Protein AF-A0A9X0DD45-F1 (afdb_monomer_lite)

Secondary structure (DSSP, 8-state):
-EESGGG--TTS-S-TT--TTHHHHHHHHHHHTT-SEEEE-TT--EEEE---SS---EEEEEPTT-TT-EEPPHHHHHTS--SSHHHHHHHHHHHTT-SEEEEETTTEEEEE-S-HHHHHTTEES-----TT-EEEEE-----HHHHS---EEEEEEEE--GGGHHHHHHHHHTTTB-SSSBEEEEEE-SSSS-EEEE-TTSGGGG-HHHHHHHHHHHT--TT----HHHHHHHHHHHHHHSSGGGT--TTSEEEEEEEES-HHHHHT-HHHHHHHHHHHHTT-EEEEEEEESS--HHHHHHHHHSTT-SEEEEEESGGGGT--HHHHHHHHHHHHHHHS--

Structure (mmCIF, N/CA/C/O backbone):
data_AF-A0A9X0DD45-F1
#
_entry.id   AF-A0A9X0DD45-F1
#
loop_
_atom_site.group_PDB
_atom_site.id
_atom_site.type_symbol
_atom_site.label_atom_id
_atom_site.label_alt_id
_atom_site.label_comp_id
_atom_site.label_asym_id
_atom_site.label_entity_id
_atom_site.label_seq_id
_atom_site.pdbx_PDB_ins_code
_atom_site.Cartn_x
_atom_site.Cartn_y
_atom_site.Cartn_z
_atom_site.occupancy
_atom_site.B_iso_or_equiv
_atom_site.auth_seq_id
_atom_site.auth_comp_id
_atom_site.auth_asym_id
_atom_site.auth_atom_id
_atom_site.pdbx_PDB_model_num
ATOM 1 N N . MET A 1 1 ? 28.100 -2.659 3.566 1.00 48.38 1 MET A N 1
ATOM 2 C CA . MET A 1 1 ? 28.391 -4.008 3.042 1.00 48.38 1 MET A CA 1
ATOM 3 C C . MET A 1 1 ? 29.091 -4.845 4.093 1.00 48.38 1 MET A C 1
ATOM 5 O O . MET A 1 1 ? 30.215 -4.534 4.473 1.00 48.38 1 MET A O 1
ATOM 9 N N . GLU A 1 2 ? 28.409 -5.877 4.580 1.00 41.91 2 GLU A N 1
ATOM 10 C CA . GLU A 1 2 ? 29.011 -6.893 5.448 1.00 41.91 2 GLU A CA 1
ATOM 11 C C . GLU A 1 2 ? 29.667 -7.983 4.590 1.00 41.91 2 GLU A C 1
ATOM 13 O O . GLU A 1 2 ? 29.116 -8.385 3.562 1.00 41.91 2 GLU A O 1
ATOM 18 N N . SER A 1 3 ? 30.851 -8.450 5.001 1.00 46.53 3 SER A N 1
ATOM 19 C CA . SER A 1 3 ? 31.520 -9.585 4.357 1.00 46.53 3 SER A CA 1
ATOM 20 C C . SER A 1 3 ? 30.850 -10.886 4.785 1.00 46.53 3 SER A C 1
ATOM 22 O O . SER A 1 3 ? 30.739 -11.172 5.977 1.00 46.53 3 SER A O 1
ATOM 24 N N . LEU A 1 4 ? 30.437 -11.696 3.811 1.00 53.44 4 LEU A N 1
ATOM 25 C CA . LEU A 1 4 ? 29.774 -12.978 4.054 1.00 53.44 4 LEU A CA 1
ATOM 26 C C . LEU A 1 4 ? 30.760 -14.157 4.196 1.00 53.44 4 LEU A C 1
ATOM 28 O O . LEU A 1 4 ? 30.333 -15.301 4.362 1.00 53.44 4 LEU A O 1
ATOM 32 N N . GLU A 1 5 ? 32.075 -13.903 4.151 1.00 52.12 5 GLU A N 1
ATOM 33 C CA . GLU A 1 5 ? 33.115 -14.948 4.160 1.00 52.12 5 GLU A CA 1
ATOM 34 C C . GLU A 1 5 ? 33.479 -15.475 5.563 1.00 52.12 5 GLU A C 1
ATOM 36 O O . GLU A 1 5 ? 34.050 -16.559 5.683 1.00 52.12 5 GLU A O 1
ATOM 41 N N . MET A 1 6 ? 33.124 -14.768 6.643 1.00 45.78 6 MET A N 1
ATOM 42 C CA . MET A 1 6 ? 33.521 -15.149 8.011 1.00 45.78 6 MET A CA 1
ATOM 43 C C . MET A 1 6 ? 32.756 -16.354 8.592 1.00 45.78 6 MET A C 1
ATOM 45 O O . MET A 1 6 ? 33.168 -16.905 9.612 1.00 45.78 6 MET A O 1
ATOM 49 N N . ASP A 1 7 ? 31.678 -16.803 7.947 1.00 46.94 7 ASP A N 1
ATOM 50 C CA . ASP A 1 7 ? 30.703 -17.702 8.578 1.00 46.94 7 ASP A CA 1
ATOM 51 C C . ASP A 1 7 ? 30.913 -19.204 8.356 1.00 46.94 7 ASP A C 1
ATOM 53 O O . ASP A 1 7 ? 30.074 -19.995 8.784 1.00 46.94 7 ASP A O 1
ATOM 57 N N . LYS A 1 8 ? 32.011 -19.632 7.712 1.00 44.19 8 LYS A N 1
ATOM 58 C CA . LYS A 1 8 ? 32.363 -21.059 7.495 1.00 44.19 8 LYS A CA 1
ATOM 59 C C . LYS A 1 8 ? 31.178 -21.951 7.066 1.00 44.19 8 LYS A C 1
ATOM 61 O O . LYS A 1 8 ? 31.153 -23.152 7.344 1.00 44.19 8 LYS A O 1
ATOM 66 N N . CYS A 1 9 ? 30.172 -21.383 6.400 1.00 37.59 9 CYS A N 1
ATOM 67 C CA . CYS A 1 9 ? 29.056 -22.145 5.865 1.00 37.59 9 CYS A CA 1
ATOM 68 C C . CYS A 1 9 ? 29.601 -23.000 4.722 1.00 37.59 9 CYS A C 1
ATOM 70 O O . CYS A 1 9 ? 30.253 -22.472 3.825 1.00 37.59 9 CYS A O 1
ATOM 72 N N . TRP A 1 10 ? 29.297 -24.300 4.736 1.00 37.81 10 TRP A N 1
ATOM 73 C CA . TRP A 1 10 ? 29.827 -25.347 3.841 1.00 37.81 10 TRP A CA 1
ATOM 74 C C . TRP A 1 10 ? 29.611 -25.117 2.327 1.00 37.81 10 TRP A C 1
ATOM 76 O O . TRP A 1 10 ? 29.915 -25.975 1.508 1.00 37.81 10 TRP A O 1
ATOM 86 N N . LEU A 1 11 ? 29.053 -23.972 1.931 1.00 42.66 11 LEU A N 1
ATOM 87 C CA . LEU A 1 11 ? 28.873 -23.554 0.543 1.00 42.66 11 LEU A CA 1
ATOM 88 C C . LEU A 1 11 ? 30.051 -22.721 0.011 1.00 42.66 11 LEU A C 1
ATOM 90 O O . LEU A 1 11 ? 30.198 -22.617 -1.210 1.00 42.66 11 LEU A O 1
ATOM 94 N N . ILE A 1 12 ? 30.894 -22.169 0.888 1.00 42.66 12 ILE A N 1
ATOM 95 C CA . ILE A 1 12 ? 32.081 -21.385 0.534 1.00 42.66 12 ILE A CA 1
ATOM 96 C C . ILE A 1 12 ? 33.300 -22.070 1.169 1.00 42.66 12 ILE A C 1
ATOM 98 O O . ILE A 1 12 ? 33.666 -21.771 2.300 1.00 42.66 12 ILE A O 1
ATOM 102 N N . ASP A 1 13 ? 33.904 -23.027 0.461 1.00 43.81 13 ASP A N 1
ATOM 103 C CA . ASP A 1 13 ? 35.187 -23.600 0.881 1.00 43.81 13 ASP A CA 1
ATOM 104 C C . ASP A 1 13 ? 36.305 -22.543 0.819 1.00 43.81 13 ASP A C 1
ATOM 106 O O . ASP A 1 13 ? 36.264 -21.601 0.017 1.00 43.81 13 ASP A O 1
ATOM 110 N N . ASN A 1 14 ? 37.324 -22.731 1.664 1.00 44.59 14 ASN A N 1
ATOM 111 C CA . ASN A 1 14 ? 38.465 -21.826 1.874 1.00 44.59 14 ASN A CA 1
ATOM 112 C C . ASN A 1 14 ? 39.393 -21.644 0.653 1.00 44.59 14 ASN A C 1
ATOM 114 O O . ASN A 1 14 ? 40.410 -20.963 0.773 1.00 44.59 14 ASN A O 1
ATOM 118 N N . ASP A 1 15 ? 39.087 -22.238 -0.502 1.00 44.44 15 ASP A N 1
ATOM 119 C CA . ASP A 1 15 ? 39.914 -22.129 -1.705 1.00 44.44 15 ASP A CA 1
ATOM 120 C C . ASP A 1 15 ? 39.199 -21.301 -2.787 1.00 44.44 15 ASP A C 1
ATOM 122 O O . ASP A 1 15 ? 38.237 -21.725 -3.432 1.00 44.44 15 ASP A O 1
ATOM 126 N N . SER A 1 16 ? 39.648 -20.057 -2.957 1.00 41.69 16 SER A N 1
ATOM 127 C CA . SER A 1 16 ? 39.040 -19.034 -3.820 1.00 41.69 16 SER A CA 1
ATOM 128 C C . SER A 1 16 ? 39.271 -19.254 -5.321 1.00 41.69 16 SER A C 1
ATOM 130 O O . SER A 1 16 ? 38.724 -18.510 -6.139 1.00 41.69 16 SER A O 1
ATOM 132 N N . LYS A 1 17 ? 40.049 -20.279 -5.703 1.00 38.72 17 LYS A N 1
ATOM 133 C CA . LYS A 1 17 ? 40.517 -20.503 -7.082 1.00 38.72 17 LYS A CA 1
ATOM 134 C C . LYS A 1 17 ? 39.654 -21.444 -7.928 1.00 38.72 17 LYS A C 1
ATOM 136 O O . LYS A 1 17 ? 39.879 -21.531 -9.131 1.00 38.72 17 LYS A O 1
ATOM 141 N N . THR A 1 18 ? 38.667 -22.127 -7.348 1.00 47.88 18 THR A N 1
ATOM 142 C CA . THR A 1 18 ? 37.866 -23.151 -8.057 1.00 47.88 18 THR A CA 1
ATOM 143 C C . THR A 1 18 ? 36.362 -22.865 -8.085 1.00 47.88 18 THR A C 1
ATOM 145 O O . THR A 1 18 ? 35.577 -23.742 -8.442 1.00 47.88 18 THR A O 1
ATOM 148 N N . ARG A 1 19 ? 35.925 -21.644 -7.741 1.00 51.59 19 ARG A N 1
ATOM 149 C CA . ARG A 1 19 ? 34.500 -21.318 -7.551 1.00 51.59 19 ARG A CA 1
ATOM 150 C C . ARG A 1 19 ? 33.707 -21.278 -8.871 1.00 51.59 19 ARG A C 1
ATOM 152 O O . ARG A 1 19 ? 33.379 -20.215 -9.389 1.00 51.59 19 ARG A O 1
ATOM 159 N N . THR A 1 20 ? 33.293 -22.440 -9.369 1.00 48.09 20 THR A N 1
ATOM 160 C CA . THR A 1 20 ? 32.059 -22.546 -10.158 1.00 48.09 20 THR A CA 1
ATOM 161 C C . THR A 1 20 ? 30.911 -22.085 -9.250 1.00 48.09 20 THR A C 1
ATOM 163 O O . THR A 1 20 ? 30.783 -22.549 -8.116 1.00 48.09 20 THR A O 1
ATOM 166 N N . TRP A 1 21 ? 30.122 -21.110 -9.713 1.00 49.78 21 TRP A N 1
ATOM 167 C CA . TRP A 1 21 ? 28.913 -20.613 -9.032 1.00 49.78 21 TRP A CA 1
ATOM 168 C C . TRP A 1 21 ? 29.105 -19.692 -7.809 1.00 49.78 21 TRP A C 1
ATOM 170 O O . TRP A 1 21 ? 28.199 -19.583 -6.982 1.00 49.78 21 TRP A O 1
ATOM 180 N N . ALA A 1 22 ? 30.231 -18.969 -7.693 1.00 53.00 22 ALA A N 1
ATOM 181 C CA . ALA A 1 22 ? 30.419 -17.936 -6.651 1.00 53.00 22 ALA A CA 1
ATOM 182 C C . ALA A 1 22 ? 29.243 -16.940 -6.590 1.00 53.00 22 ALA A C 1
ATOM 184 O O . ALA A 1 22 ? 28.762 -16.590 -5.514 1.00 53.00 22 ALA A O 1
ATOM 185 N N . PHE A 1 23 ? 28.739 -16.552 -7.761 1.00 54.22 23 PHE A N 1
ATOM 186 C CA . PHE A 1 23 ? 27.614 -15.640 -7.920 1.00 54.22 23 PHE A CA 1
ATOM 187 C C . PHE A 1 23 ? 26.294 -16.208 -7.383 1.00 54.22 23 PHE A C 1
ATOM 189 O O . PHE A 1 23 ? 25.634 -15.561 -6.579 1.00 54.22 23 PHE A O 1
ATOM 196 N N . GLU A 1 24 ? 25.922 -17.430 -7.771 1.00 47.88 24 GLU A N 1
ATOM 197 C CA . GLU A 1 24 ? 24.672 -18.076 -7.337 1.00 47.88 24 GLU A CA 1
ATOM 198 C C . GLU A 1 24 ? 24.667 -18.328 -5.827 1.00 47.88 24 GLU A C 1
ATOM 200 O O . GLU A 1 24 ? 23.658 -18.119 -5.154 1.00 47.88 24 GLU A O 1
ATOM 205 N N . LYS A 1 25 ? 25.825 -18.702 -5.276 1.00 54.84 25 LYS A N 1
ATOM 206 C CA . LYS A 1 25 ? 26.019 -18.878 -3.835 1.00 54.84 25 LYS A CA 1
ATOM 207 C C . LYS A 1 25 ? 25.923 -17.551 -3.082 1.00 54.84 25 LYS A C 1
ATOM 209 O O . LYS A 1 25 ? 25.273 -17.503 -2.041 1.00 54.84 25 LYS A O 1
ATOM 214 N N . CYS A 1 26 ? 26.512 -16.482 -3.619 1.00 57.00 26 CYS A N 1
ATOM 215 C CA . CYS A 1 26 ? 26.443 -15.144 -3.033 1.00 57.00 26 CYS A CA 1
ATOM 216 C C . CYS A 1 26 ? 25.014 -14.579 -3.071 1.00 57.00 26 CYS A C 1
ATOM 218 O O . CYS A 1 26 ? 24.516 -14.076 -2.062 1.00 57.00 26 CYS A O 1
ATOM 220 N N . ALA A 1 27 ? 24.313 -14.765 -4.191 1.00 51.69 27 ALA A N 1
ATOM 221 C CA . ALA A 1 27 ? 22.906 -14.414 -4.349 1.00 51.69 27 ALA A CA 1
ATOM 222 C C . ALA A 1 27 ? 22.014 -15.158 -3.344 1.00 51.69 27 ALA A C 1
ATOM 224 O O . ALA A 1 27 ? 21.191 -14.551 -2.657 1.00 51.69 27 ALA A O 1
ATOM 225 N N . TRP A 1 28 ? 22.199 -16.476 -3.228 1.00 46.69 28 TRP A N 1
ATOM 226 C CA . TRP A 1 28 ? 21.408 -17.329 -2.343 1.00 46.69 28 TRP A CA 1
ATOM 227 C C . TRP A 1 28 ? 21.661 -17.037 -0.860 1.00 46.69 28 TRP A C 1
ATOM 229 O O . TRP A 1 28 ? 20.714 -16.970 -0.074 1.00 46.69 28 TRP A O 1
ATOM 239 N N . LEU A 1 29 ? 22.923 -16.831 -0.469 1.00 49.84 29 LEU A N 1
ATOM 240 C CA . LEU A 1 29 ? 23.298 -16.515 0.910 1.00 49.84 29 LEU A CA 1
ATOM 241 C C . LEU A 1 29 ? 22.789 -15.130 1.331 1.00 49.84 29 LEU A C 1
ATOM 243 O O . LEU A 1 29 ? 22.278 -14.983 2.440 1.00 49.84 29 LEU A O 1
ATOM 247 N N . SER A 1 30 ? 22.857 -14.149 0.428 1.00 54.22 30 SER A N 1
ATOM 248 C CA . SER A 1 30 ? 22.306 -12.807 0.647 1.00 54.22 30 SER A CA 1
ATOM 249 C C . SER A 1 30 ? 20.784 -12.855 0.817 1.00 54.22 30 SER A C 1
ATOM 251 O O . SER A 1 30 ? 20.259 -12.324 1.794 1.00 54.22 30 SER A O 1
ATOM 253 N N . TRP A 1 31 ? 20.089 -13.614 -0.041 1.00 46.22 31 TRP A N 1
ATOM 254 C CA . TRP A 1 31 ? 18.648 -13.869 0.070 1.00 46.22 31 TRP A CA 1
ATOM 255 C C . TRP A 1 31 ? 18.256 -14.528 1.403 1.00 46.22 31 TRP A C 1
ATOM 257 O O . TRP A 1 31 ? 17.331 -14.071 2.073 1.00 46.22 31 TRP A O 1
ATOM 267 N N . LYS A 1 32 ? 18.993 -15.561 1.839 1.00 43.94 32 LYS A N 1
ATOM 268 C CA . LYS A 1 32 ? 18.783 -16.251 3.128 1.00 43.94 32 LYS A CA 1
ATOM 269 C C . LYS A 1 32 ? 18.914 -15.332 4.347 1.00 43.94 32 LYS A C 1
ATOM 271 O O . LYS A 1 32 ? 18.338 -15.643 5.386 1.00 43.94 32 LYS A O 1
ATOM 276 N N . ARG A 1 33 ? 19.682 -14.245 4.234 1.00 48.91 33 ARG A N 1
ATOM 277 C CA . ARG A 1 33 ? 19.957 -13.283 5.313 1.00 48.91 33 ARG A CA 1
ATOM 278 C C . ARG A 1 33 ? 19.098 -12.020 5.247 1.00 48.91 33 ARG A C 1
ATOM 280 O O . ARG A 1 33 ? 19.288 -11.121 6.056 1.00 48.91 33 ARG A O 1
ATOM 287 N N . GLY A 1 34 ? 18.156 -11.951 4.306 1.00 41.06 34 GLY A N 1
ATOM 288 C CA . GLY A 1 34 ? 17.307 -10.772 4.123 1.00 41.06 34 GLY A CA 1
ATOM 289 C C . GLY A 1 34 ? 18.026 -9.585 3.477 1.00 41.06 34 GLY A C 1
ATOM 290 O O . GLY A 1 34 ? 17.492 -8.478 3.483 1.00 41.06 34 GLY A O 1
ATOM 291 N N . PHE A 1 35 ? 19.216 -9.798 2.905 1.00 48.47 35 PHE A N 1
ATOM 292 C CA . PHE A 1 35 ? 19.894 -8.789 2.102 1.00 48.47 35 PHE A CA 1
ATOM 293 C C . PHE A 1 35 ? 19.331 -8.785 0.682 1.00 48.47 35 PHE A C 1
ATOM 295 O O . PHE A 1 35 ? 19.137 -9.834 0.060 1.00 48.47 35 PHE A O 1
ATOM 302 N N . ASN A 1 36 ? 19.085 -7.585 0.162 1.00 47.28 36 ASN A N 1
ATOM 303 C CA . ASN A 1 36 ? 18.425 -7.384 -1.130 1.00 47.28 36 ASN A CA 1
ATOM 304 C C . ASN A 1 36 ? 19.400 -6.945 -2.228 1.00 47.28 36 ASN A C 1
ATOM 306 O O . ASN A 1 36 ? 19.024 -6.880 -3.400 1.00 47.28 36 ASN A O 1
ATOM 310 N N . THR A 1 37 ? 20.655 -6.682 -1.862 1.00 47.41 37 THR A N 1
ATOM 311 C CA . THR A 1 37 ? 21.769 -6.500 -2.788 1.00 47.41 37 THR A CA 1
ATOM 312 C C . THR A 1 37 ? 22.906 -7.438 -2.416 1.00 47.41 37 THR A C 1
ATOM 314 O O . THR A 1 37 ? 23.145 -7.735 -1.243 1.00 47.41 37 THR A O 1
ATOM 317 N N . PHE A 1 38 ? 23.608 -7.913 -3.438 1.00 56.53 38 PHE A N 1
ATOM 318 C CA . PHE A 1 38 ? 24.844 -8.658 -3.281 1.00 56.53 38 PHE A CA 1
ATOM 319 C C . PHE A 1 38 ? 25.814 -8.249 -4.384 1.00 56.53 38 PHE A C 1
ATOM 321 O O . PHE A 1 38 ? 25.410 -7.944 -5.506 1.00 56.53 38 PHE A O 1
ATOM 328 N N . GLY A 1 39 ? 27.091 -8.220 -4.046 1.00 51.97 39 GLY A N 1
ATOM 329 C CA . GLY A 1 39 ? 28.195 -8.011 -4.958 1.00 51.97 39 GLY A CA 1
ATOM 330 C C . GLY A 1 39 ? 29.171 -9.163 -4.806 1.00 51.97 39 GLY A C 1
ATOM 331 O O . GLY A 1 39 ? 29.411 -9.640 -3.696 1.00 51.97 39 GLY A O 1
ATOM 332 N N . VAL A 1 40 ? 29.720 -9.606 -5.929 1.00 50.41 40 VAL A N 1
ATOM 333 C CA . VAL A 1 40 ? 30.905 -10.458 -5.946 1.00 50.41 40 VAL A CA 1
ATOM 334 C C . VAL A 1 40 ? 32.033 -9.583 -6.462 1.00 50.41 40 VAL A C 1
ATOM 336 O O . VAL A 1 40 ? 31.928 -9.056 -7.569 1.00 50.41 40 VAL A O 1
ATOM 339 N N . ASP A 1 41 ? 33.057 -9.357 -5.647 1.00 51.66 41 ASP A N 1
ATOM 340 C CA . ASP A 1 41 ? 34.219 -8.592 -6.091 1.00 51.66 41 ASP A CA 1
ATOM 341 C C . ASP A 1 41 ? 35.153 -9.444 -6.970 1.00 51.66 41 ASP A C 1
ATOM 343 O O . ASP A 1 41 ? 34.993 -10.659 -7.116 1.00 51.66 41 ASP A O 1
ATOM 347 N N . ASN A 1 42 ? 36.166 -8.803 -7.557 1.00 46.53 42 ASN A N 1
ATOM 348 C CA . ASN A 1 42 ? 37.151 -9.471 -8.416 1.00 46.53 42 ASN A CA 1
ATOM 349 C C . ASN A 1 42 ? 38.010 -10.516 -7.674 1.00 46.53 42 ASN A C 1
ATOM 351 O O . ASN A 1 42 ? 38.712 -11.293 -8.319 1.00 46.53 42 ASN A O 1
ATOM 355 N N . ASN A 1 43 ? 37.947 -10.554 -6.340 1.00 53.72 43 ASN A N 1
ATOM 356 C CA . ASN A 1 43 ? 38.591 -11.562 -5.501 1.00 53.72 43 ASN A CA 1
ATOM 357 C C . ASN A 1 43 ? 37.620 -12.692 -5.111 1.00 53.72 43 ASN A C 1
ATOM 359 O O . ASN A 1 43 ? 37.945 -13.517 -4.256 1.00 53.72 43 ASN A O 1
ATOM 363 N N . ASN A 1 44 ? 36.449 -12.758 -5.754 1.00 52.53 44 ASN A N 1
ATOM 364 C CA . ASN A 1 44 ? 35.337 -13.654 -5.447 1.00 52.53 44 ASN A CA 1
ATOM 365 C C . ASN A 1 44 ? 34.739 -13.468 -4.043 1.00 52.53 44 ASN A C 1
ATOM 367 O O . ASN A 1 44 ? 33.983 -14.340 -3.605 1.00 52.53 44 ASN A O 1
ATOM 371 N N . SER A 1 45 ? 35.037 -12.369 -3.348 1.00 54.16 45 SER A N 1
ATOM 372 C CA . SER A 1 45 ? 34.447 -12.058 -2.049 1.00 54.16 45 SER A CA 1
ATOM 373 C C . SER A 1 45 ? 32.997 -11.634 -2.225 1.00 54.16 45 SER A C 1
ATOM 375 O O . SER A 1 45 ? 32.657 -10.837 -3.103 1.00 54.16 45 SER A O 1
ATOM 377 N N . CYS A 1 46 ? 32.133 -12.196 -1.387 1.00 56.75 46 CYS A N 1
ATOM 378 C CA . CYS A 1 46 ? 30.711 -11.904 -1.382 1.00 56.75 46 CYS A CA 1
ATOM 379 C C . CYS A 1 46 ? 30.411 -10.817 -0.349 1.00 56.75 46 CYS A C 1
ATOM 381 O O . CYS A 1 46 ? 30.670 -10.989 0.845 1.00 56.75 46 CYS A O 1
ATOM 383 N N . SER A 1 47 ? 29.843 -9.711 -0.817 1.00 53.31 47 SER A N 1
ATOM 384 C CA . SER A 1 47 ? 29.408 -8.587 0.011 1.00 53.31 47 SER A CA 1
ATOM 385 C C . SER A 1 47 ? 27.916 -8.366 -0.174 1.00 53.31 47 SER A C 1
ATOM 387 O O . SER A 1 47 ? 27.432 -8.395 -1.303 1.00 53.31 47 SER A O 1
ATOM 389 N N . SER A 1 48 ? 27.178 -8.124 0.904 1.00 57.03 48 SER A N 1
ATOM 390 C CA . SER A 1 48 ? 25.731 -7.896 0.839 1.00 57.03 48 SER A CA 1
ATOM 391 C C . SER A 1 48 ? 25.315 -6.641 1.595 1.00 57.03 48 SER A C 1
ATOM 393 O O . SER A 1 48 ? 26.006 -6.202 2.522 1.00 57.03 48 SER A O 1
ATOM 395 N N . ASP A 1 49 ? 24.203 -6.033 1.176 1.00 45.38 49 ASP A N 1
ATOM 396 C CA . ASP A 1 49 ? 23.668 -4.834 1.821 1.00 45.38 49 ASP A CA 1
ATOM 397 C C . ASP A 1 49 ? 22.130 -4.748 1.763 1.00 45.38 49 ASP A C 1
ATOM 399 O O . ASP A 1 49 ? 21.441 -5.465 1.026 1.00 45.38 49 ASP A O 1
ATOM 403 N N . ILE A 1 50 ? 21.592 -3.836 2.571 1.00 48.62 50 ILE A N 1
ATOM 404 C CA . ILE A 1 50 ? 20.186 -3.430 2.616 1.00 48.62 50 ILE A CA 1
ATOM 405 C C . ILE A 1 50 ? 20.087 -2.076 1.886 1.00 48.62 50 ILE A C 1
ATOM 407 O O . ILE A 1 50 ? 19.876 -1.036 2.503 1.00 48.62 50 ILE A O 1
ATOM 411 N N . ALA A 1 51 ? 20.325 -2.062 0.571 1.00 40.69 51 ALA A N 1
ATOM 412 C CA . ALA A 1 51 ? 20.383 -0.834 -0.243 1.00 40.69 51 ALA A CA 1
ATOM 413 C C . ALA A 1 51 ? 19.147 -0.692 -1.193 1.00 40.69 51 ALA A C 1
ATOM 415 O O . ALA A 1 51 ? 18.371 -1.643 -1.296 1.00 40.69 51 ALA A O 1
ATOM 416 N N . PRO A 1 52 ? 18.915 0.486 -1.829 1.00 37.84 52 PRO A N 1
ATOM 417 C CA . PRO A 1 52 ? 17.610 1.107 -2.172 1.00 37.84 52 PRO A CA 1
ATOM 418 C C . PRO A 1 52 ? 16.753 0.351 -3.233 1.00 37.84 52 PRO A C 1
ATOM 420 O O . PRO A 1 52 ? 17.165 -0.684 -3.751 1.00 37.84 52 PRO A O 1
ATOM 423 N N . PRO A 1 53 ? 15.516 0.799 -3.570 1.00 38.91 53 PRO A N 1
ATOM 424 C CA . PRO A 1 53 ? 14.451 -0.050 -4.134 1.00 38.91 53 PRO A CA 1
ATOM 425 C C . PRO A 1 53 ? 14.652 -0.429 -5.596 1.00 38.91 53 PRO A C 1
ATOM 427 O O . PRO A 1 53 ? 13.913 -1.247 -6.148 1.00 38.91 53 PRO A O 1
ATOM 430 N N . VAL A 1 54 ? 15.637 0.191 -6.233 1.00 40.34 54 VAL A N 1
ATOM 431 C CA . VAL A 1 54 ? 16.132 -0.220 -7.526 1.00 40.34 54 VAL A CA 1
ATOM 432 C C . VAL A 1 54 ? 17.503 -0.830 -7.293 1.00 40.34 54 VAL A C 1
ATOM 434 O O . VAL A 1 54 ? 18.533 -0.189 -7.469 1.00 40.34 54 VAL A O 1
ATOM 437 N N . ALA A 1 55 ? 17.494 -2.080 -6.843 1.00 42.84 55 ALA A N 1
ATOM 438 C CA . ALA A 1 55 ? 18.698 -2.882 -6.770 1.00 42.84 55 ALA A CA 1
ATOM 439 C C . ALA A 1 55 ? 19.162 -3.171 -8.197 1.00 42.84 55 ALA A C 1
ATOM 441 O O . ALA A 1 55 ? 18.406 -3.739 -8.989 1.00 42.84 55 ALA A O 1
ATOM 442 N N . TYR A 1 56 ? 20.391 -2.787 -8.523 1.00 42.38 56 TYR A N 1
ATOM 443 C CA . TYR A 1 56 ? 21.036 -3.218 -9.749 1.00 42.38 56 TYR A CA 1
ATOM 444 C C . TYR A 1 56 ? 22.462 -3.667 -9.474 1.00 42.38 56 TYR A C 1
ATOM 446 O O . TYR A 1 56 ? 23.197 -3.045 -8.716 1.00 42.38 56 TYR A O 1
ATOM 454 N N . GLY A 1 57 ? 22.830 -4.792 -10.076 1.00 43.31 57 GLY A N 1
ATOM 455 C CA . GLY A 1 57 ? 24.186 -5.323 -10.072 1.00 43.31 57 GLY A CA 1
ATOM 456 C C . GLY A 1 57 ? 24.623 -5.528 -11.512 1.00 43.31 57 GLY A C 1
ATOM 457 O O . GLY A 1 57 ? 23.807 -5.945 -12.338 1.00 43.31 57 GLY A O 1
ATOM 458 N N . SER A 1 58 ? 25.877 -5.199 -11.819 1.00 48.31 58 SER A N 1
ATOM 459 C CA . SER A 1 58 ? 26.476 -5.560 -13.105 1.00 48.31 58 SER A CA 1
ATOM 460 C C . SER A 1 58 ? 26.648 -7.077 -13.142 1.00 48.31 58 SER A C 1
ATOM 462 O O . SER A 1 58 ? 27.206 -7.651 -12.208 1.00 48.31 58 SER A O 1
ATOM 464 N N . ILE A 1 59 ? 26.119 -7.739 -14.172 1.00 50.91 59 ILE A N 1
ATOM 465 C CA . ILE A 1 59 ? 26.166 -9.216 -14.286 1.00 50.91 59 ILE A CA 1
ATOM 466 C C . ILE A 1 59 ? 27.131 -9.658 -15.386 1.00 50.91 59 ILE A C 1
ATOM 468 O O . ILE A 1 59 ? 27.564 -10.805 -15.413 1.00 50.91 59 ILE A O 1
ATOM 472 N N . GLY A 1 60 ? 27.474 -8.755 -16.302 1.00 56.38 60 GLY A N 1
ATOM 473 C CA . GLY A 1 60 ? 28.372 -9.037 -17.411 1.00 56.38 60 GLY A CA 1
ATOM 474 C C . GLY A 1 60 ? 28.048 -8.199 -18.636 1.00 56.38 60 GLY A C 1
ATOM 475 O O . GLY A 1 60 ? 27.191 -7.310 -18.612 1.00 56.38 60 GLY A O 1
ATOM 476 N N . CYS A 1 61 ? 28.738 -8.506 -19.728 1.00 59.19 61 CYS A N 1
ATOM 477 C CA . CYS A 1 61 ? 28.588 -7.779 -20.976 1.00 59.19 61 CYS A CA 1
ATOM 478 C C . CYS A 1 61 ? 27.618 -8.486 -21.925 1.00 59.19 61 CYS A C 1
ATOM 480 O O . CYS A 1 61 ? 27.708 -9.690 -22.176 1.00 59.19 61 CYS A O 1
ATOM 482 N N . LEU A 1 62 ? 26.673 -7.716 -22.464 1.00 58.78 62 LEU A N 1
ATOM 483 C CA . LEU A 1 62 ? 25.748 -8.186 -23.487 1.00 58.78 62 LEU A CA 1
ATOM 484 C C . LEU A 1 62 ? 26.372 -7.941 -24.868 1.00 58.78 62 LEU A C 1
ATOM 486 O O . LEU A 1 62 ? 26.669 -6.793 -25.216 1.00 58.78 62 LEU A O 1
ATOM 490 N N . LYS A 1 63 ? 26.536 -8.992 -25.684 1.00 56.25 63 LYS A N 1
ATOM 491 C CA . LYS A 1 63 ? 26.955 -8.824 -27.086 1.00 56.25 63 LYS A CA 1
ATOM 492 C C . LYS A 1 63 ? 25.975 -7.914 -27.827 1.00 56.25 63 LYS A C 1
ATOM 494 O O . LYS A 1 63 ? 24.758 -8.007 -27.650 1.00 56.25 63 LYS A O 1
ATOM 499 N N . SER A 1 64 ? 26.515 -7.069 -28.705 1.00 52.88 64 SER A N 1
ATOM 500 C CA . SER A 1 64 ? 25.785 -6.061 -29.492 1.00 52.88 64 SER A CA 1
ATOM 501 C C . SER A 1 64 ? 24.612 -6.612 -30.318 1.00 52.88 64 SER A C 1
ATOM 503 O O . SER A 1 64 ? 23.756 -5.843 -30.749 1.00 52.88 64 SER A O 1
ATOM 505 N N . SER A 1 65 ? 24.543 -7.931 -30.509 1.00 51.00 65 SER A N 1
ATOM 506 C CA . SER A 1 65 ? 23.515 -8.634 -31.270 1.00 51.00 65 SER A CA 1
ATOM 507 C C . SER A 1 65 ? 22.298 -9.093 -30.464 1.00 51.00 65 SER A C 1
ATOM 509 O O . SER A 1 65 ? 21.419 -9.707 -31.059 1.00 51.00 65 SER A O 1
ATOM 511 N N . ALA A 1 66 ? 22.197 -8.838 -29.152 1.00 53.75 66 ALA A N 1
ATOM 512 C CA . ALA A 1 66 ? 21.037 -9.273 -28.367 1.00 53.75 66 ALA A CA 1
ATOM 513 C C . ALA A 1 66 ? 19.764 -8.475 -28.752 1.00 53.75 66 ALA A C 1
ATOM 515 O O . ALA A 1 66 ? 19.620 -7.315 -28.357 1.00 53.75 66 ALA A O 1
ATOM 516 N N . PRO A 1 67 ? 18.797 -9.073 -29.477 1.00 53.53 67 PRO A N 1
ATOM 517 C CA . PRO A 1 67 ? 17.721 -8.344 -30.162 1.00 53.53 67 PRO A CA 1
ATOM 518 C C . PRO A 1 67 ? 16.558 -7.926 -29.242 1.00 53.53 67 PRO A C 1
ATOM 520 O O . PRO A 1 67 ? 15.454 -7.666 -29.705 1.00 53.53 67 PRO A O 1
ATOM 523 N N . VAL A 1 68 ? 16.770 -7.908 -27.926 1.00 64.31 68 VAL A N 1
ATOM 524 C CA . VAL A 1 68 ? 15.679 -7.981 -26.938 1.00 64.31 68 VAL A CA 1
ATOM 525 C C . VAL A 1 68 ? 15.594 -6.740 -26.042 1.00 64.31 68 VAL A C 1
ATOM 527 O O . VAL A 1 68 ? 14.705 -6.639 -25.199 1.00 64.31 68 VAL A O 1
ATOM 530 N N . MET A 1 69 ? 16.505 -5.778 -26.206 1.00 69.56 69 MET A N 1
ATOM 531 C CA . MET A 1 69 ? 16.512 -4.550 -25.409 1.00 69.56 69 MET A CA 1
ATOM 532 C C . MET A 1 69 ? 16.023 -3.356 -26.221 1.00 69.56 69 MET A C 1
ATOM 534 O O . MET A 1 69 ? 16.565 -3.053 -27.282 1.00 69.56 69 MET A O 1
ATOM 538 N N . THR A 1 70 ? 15.029 -2.655 -25.686 1.00 81.62 70 THR A N 1
ATOM 539 C CA . THR A 1 70 ? 14.470 -1.431 -26.267 1.00 81.62 70 THR A CA 1
ATOM 540 C C . THR A 1 70 ? 15.172 -0.223 -25.663 1.00 81.62 70 THR A C 1
ATOM 542 O O . THR A 1 70 ? 15.406 -0.192 -24.458 1.00 81.62 70 THR A O 1
ATOM 545 N N . SER A 1 71 ? 15.518 0.770 -26.482 1.00 83.88 71 SER A N 1
ATOM 546 C CA . SER A 1 71 ? 16.097 2.023 -25.982 1.00 83.88 71 SER A CA 1
ATOM 547 C C . SER A 1 71 ? 15.119 2.739 -25.046 1.00 83.88 71 SER A C 1
ATOM 549 O O . SER A 1 71 ? 13.924 2.828 -25.338 1.00 83.88 71 SER A O 1
ATOM 551 N N . ILE A 1 72 ? 15.624 3.261 -23.931 1.00 82.50 72 ILE A N 1
ATOM 552 C CA . ILE A 1 72 ? 14.862 4.121 -23.030 1.00 82.50 72 ILE A CA 1
ATOM 553 C C . ILE A 1 72 ? 15.098 5.577 -23.459 1.00 82.50 72 ILE A C 1
ATOM 555 O O . ILE A 1 72 ? 16.255 5.991 -23.560 1.00 82.50 72 ILE A O 1
ATOM 559 N N . PRO A 1 73 ? 14.041 6.385 -23.674 1.00 87.06 73 PRO A N 1
ATOM 560 C CA . PRO A 1 73 ? 14.194 7.791 -24.038 1.00 87.06 73 PRO A CA 1
ATOM 561 C C . PRO A 1 73 ? 15.035 8.566 -23.019 1.00 87.06 73 PRO A C 1
ATOM 563 O O . PRO A 1 73 ? 14.801 8.474 -21.810 1.00 87.06 73 PRO A O 1
ATOM 566 N N . LYS A 1 74 ? 15.986 9.371 -23.498 1.00 83.12 74 LYS A N 1
ATOM 567 C CA . LYS A 1 74 ? 16.911 10.133 -22.644 1.00 83.12 74 LYS A CA 1
ATOM 568 C C . LYS A 1 74 ? 16.174 11.143 -21.762 1.00 83.12 74 LYS A C 1
ATOM 570 O O . LYS A 1 74 ? 16.557 11.365 -20.617 1.00 83.12 74 LYS A O 1
ATOM 575 N N . GLU A 1 75 ? 15.069 11.699 -22.253 1.00 80.25 75 GLU A N 1
ATOM 576 C CA . GLU A 1 75 ? 14.191 12.598 -21.500 1.00 80.25 75 GLU A CA 1
ATOM 577 C C . GLU A 1 75 ? 13.548 11.887 -20.307 1.00 80.25 75 GLU A C 1
ATOM 579 O O . GLU A 1 75 ? 13.344 12.500 -19.260 1.00 80.25 75 GLU A O 1
ATOM 584 N N . LEU A 1 76 ? 13.232 10.594 -20.448 1.00 72.25 76 LEU A N 1
ATOM 585 C CA . LEU A 1 76 ? 12.692 9.795 -19.354 1.00 72.25 76 LEU A CA 1
ATOM 586 C C . LEU A 1 76 ? 13.766 9.569 -18.290 1.00 72.25 76 LEU A C 1
ATOM 588 O O . LEU A 1 76 ? 13.504 9.830 -17.121 1.00 72.25 76 LEU A O 1
ATOM 592 N N . VAL A 1 77 ? 14.965 9.154 -18.707 1.00 75.81 77 VAL A N 1
ATOM 593 C CA . VAL A 1 77 ? 16.121 8.893 -17.831 1.00 75.81 77 VAL A CA 1
ATOM 594 C C . VAL A 1 77 ? 16.518 10.147 -17.052 1.00 75.81 77 VAL A C 1
ATOM 596 O O . VAL A 1 77 ? 16.651 10.098 -15.835 1.00 75.81 77 VAL A O 1
ATOM 599 N N . ASN A 1 78 ? 16.627 11.298 -17.718 1.00 78.25 78 ASN A N 1
ATOM 600 C CA . ASN A 1 78 ? 17.029 12.557 -17.082 1.00 78.25 78 ASN A CA 1
ATOM 601 C C . ASN A 1 78 ? 16.053 13.040 -15.998 1.00 78.25 78 ASN A C 1
ATOM 603 O O . ASN A 1 78 ? 16.444 13.812 -15.126 1.00 78.25 78 ASN A O 1
ATOM 607 N N . ARG A 1 79 ? 14.790 12.604 -16.062 1.00 69.31 79 ARG A N 1
ATOM 608 C CA . ARG A 1 79 ? 13.736 12.940 -15.095 1.00 69.31 79 ARG A CA 1
ATOM 609 C C . ARG A 1 79 ? 13.630 11.939 -13.945 1.00 69.31 79 ARG A C 1
ATOM 611 O O . ARG A 1 79 ? 12.782 12.135 -13.076 1.00 69.31 79 ARG A O 1
ATOM 618 N N . MET A 1 80 ? 14.393 10.848 -13.978 1.00 65.50 80 MET A N 1
ATOM 619 C CA . MET A 1 80 ? 14.380 9.848 -12.916 1.00 65.50 80 MET A CA 1
ATOM 620 C C . MET A 1 80 ? 15.247 10.286 -11.729 1.00 65.50 80 MET A C 1
ATOM 622 O O . MET A 1 80 ? 16.248 10.979 -11.933 1.00 65.50 80 MET A O 1
ATOM 626 N N . PRO A 1 81 ? 14.882 9.878 -10.501 1.00 45.12 81 PRO A N 1
ATOM 627 C CA . PRO A 1 81 ? 15.732 10.073 -9.332 1.00 45.12 81 PRO A CA 1
ATOM 628 C C . PRO A 1 81 ? 17.029 9.247 -9.442 1.00 45.12 81 PRO A C 1
ATOM 630 O O . PRO A 1 81 ? 17.093 8.278 -10.201 1.00 45.12 81 PRO A O 1
ATOM 633 N N . GLY A 1 82 ? 18.058 9.648 -8.692 1.00 50.81 82 GLY A N 1
ATOM 634 C CA . GLY A 1 82 ? 19.386 9.023 -8.679 1.00 50.81 82 GLY A CA 1
ATOM 635 C C . GLY A 1 82 ? 20.516 10.014 -8.966 1.00 50.81 82 GLY A C 1
ATOM 636 O O . GLY A 1 82 ? 20.333 10.985 -9.706 1.00 50.81 82 GLY A O 1
ATOM 637 N N . GLU A 1 83 ? 21.685 9.770 -8.388 1.00 57.44 83 GLU A N 1
ATOM 638 C CA . GLU A 1 83 ? 22.910 10.542 -8.605 1.00 57.44 83 GLU A CA 1
ATOM 639 C C . GLU A 1 83 ? 23.656 10.041 -9.843 1.00 57.44 83 GLU A C 1
ATOM 641 O O . GLU A 1 83 ? 24.164 10.830 -10.646 1.00 57.44 83 GLU A O 1
ATOM 646 N N . THR A 1 84 ? 23.652 8.723 -10.056 1.00 66.31 84 THR A N 1
ATOM 647 C CA . THR A 1 84 ? 24.351 8.094 -11.178 1.00 66.31 84 THR A CA 1
ATOM 648 C C . THR A 1 84 ? 23.440 7.892 -12.390 1.00 66.31 84 THR A C 1
ATOM 650 O O . THR A 1 84 ? 22.215 7.782 -12.300 1.00 66.31 84 THR A O 1
ATOM 653 N N . THR A 1 85 ? 24.042 7.808 -13.580 1.00 70.50 85 THR A N 1
ATOM 654 C CA . THR A 1 85 ? 23.285 7.456 -14.797 1.00 70.50 85 THR A CA 1
ATOM 655 C C . THR A 1 85 ? 22.680 6.055 -14.677 1.00 70.50 85 THR A C 1
ATOM 657 O O . THR A 1 85 ? 21.583 5.827 -15.176 1.00 70.50 85 THR A O 1
ATOM 660 N N . ALA A 1 86 ? 23.354 5.143 -13.974 1.00 65.88 86 ALA A N 1
ATOM 661 C CA . ALA A 1 86 ? 22.876 3.787 -13.745 1.00 65.88 86 ALA A CA 1
ATOM 662 C C . ALA A 1 86 ? 21.615 3.746 -12.883 1.00 65.88 86 ALA A C 1
ATOM 664 O O . ALA A 1 86 ? 20.634 3.137 -13.304 1.00 65.88 86 ALA A O 1
ATOM 665 N N . GLU A 1 87 ? 21.576 4.479 -11.770 1.00 58.59 87 GLU A N 1
ATOM 666 C CA . GLU A 1 87 ? 20.358 4.628 -10.963 1.00 58.59 87 GLU A CA 1
ATOM 667 C C . GLU A 1 87 ? 19.198 5.182 -11.787 1.00 58.59 87 GLU A C 1
ATOM 669 O O . GLU A 1 87 ? 18.097 4.630 -11.774 1.00 58.59 87 GLU A O 1
ATOM 674 N N . LYS A 1 88 ? 19.452 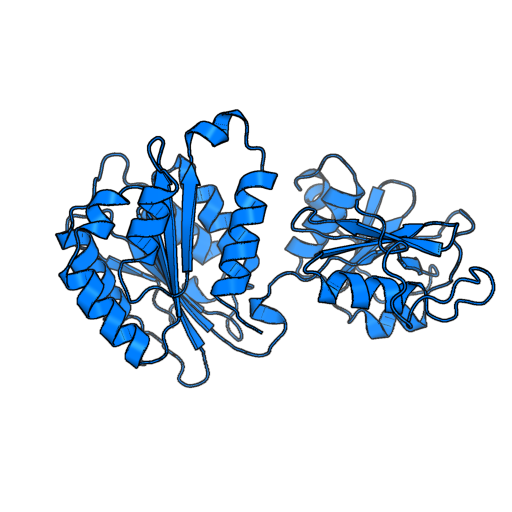6.232 -12.574 1.00 68.38 88 LYS A N 1
ATOM 675 C CA . LYS A 1 88 ? 18.432 6.839 -13.437 1.00 68.38 88 LYS A CA 1
ATOM 676 C C . LYS A 1 88 ? 17.938 5.877 -14.516 1.00 68.38 88 LYS A C 1
ATOM 678 O O . LYS A 1 88 ? 16.734 5.810 -14.771 1.00 68.38 88 LYS A O 1
ATOM 683 N N . CYS A 1 89 ? 18.837 5.113 -15.140 1.00 71.44 89 CYS A N 1
ATOM 684 C CA . CYS A 1 89 ? 18.480 4.064 -16.096 1.00 71.44 89 CYS A CA 1
ATOM 685 C C . CYS A 1 89 ? 17.618 2.986 -15.436 1.00 71.44 89 CYS A C 1
ATOM 687 O O . CYS A 1 89 ? 16.625 2.549 -16.018 1.00 71.44 89 CYS A O 1
ATOM 689 N N . ALA A 1 90 ? 17.982 2.579 -14.224 1.00 66.06 90 ALA A N 1
ATOM 690 C CA . ALA A 1 90 ? 17.297 1.539 -13.484 1.00 66.06 90 ALA A CA 1
ATOM 691 C C . ALA A 1 90 ? 15.877 1.988 -13.087 1.00 66.06 90 ALA A C 1
ATOM 693 O O . ALA A 1 90 ? 14.906 1.261 -13.307 1.00 66.06 90 ALA A O 1
ATOM 694 N N . TRP A 1 91 ? 15.724 3.229 -12.613 1.00 58.34 91 TRP A N 1
ATOM 695 C CA . TRP A 1 91 ? 14.420 3.856 -12.372 1.00 58.34 91 TRP A CA 1
ATOM 696 C C . TRP A 1 91 ? 13.578 3.968 -13.644 1.00 58.34 91 TRP A C 1
ATOM 698 O O . TRP A 1 91 ? 12.379 3.678 -13.628 1.00 58.34 91 TRP A O 1
ATOM 708 N N . ALA A 1 92 ? 14.189 4.345 -14.767 1.00 67.81 92 ALA A N 1
ATOM 709 C CA . ALA A 1 92 ? 13.474 4.490 -16.030 1.00 67.81 92 ALA A CA 1
ATOM 710 C C . ALA A 1 92 ? 13.013 3.128 -16.573 1.00 67.81 92 ALA A C 1
ATOM 712 O O . ALA A 1 92 ? 11.887 2.998 -17.060 1.00 67.81 92 ALA A O 1
ATOM 713 N N . ALA A 1 93 ? 13.851 2.101 -16.433 1.00 71.38 93 ALA A N 1
ATOM 714 C CA . ALA A 1 93 ? 13.524 0.726 -16.775 1.00 71.38 93 ALA A CA 1
ATOM 715 C C . ALA A 1 93 ? 12.390 0.183 -15.892 1.00 71.38 93 ALA A C 1
ATOM 717 O O . ALA A 1 93 ? 11.430 -0.378 -16.425 1.00 71.38 93 ALA A O 1
ATOM 718 N N . ARG A 1 94 ? 12.430 0.449 -14.577 1.00 64.81 94 ARG A N 1
ATOM 719 C CA . ARG A 1 94 ? 11.350 0.120 -13.632 1.00 64.81 94 ARG A CA 1
ATOM 720 C C . ARG A 1 94 ? 10.036 0.796 -14.013 1.00 64.81 94 ARG A C 1
ATOM 722 O O . ARG A 1 94 ? 9.007 0.131 -14.087 1.00 64.81 94 ARG A O 1
ATOM 729 N N . LYS A 1 95 ? 10.065 2.091 -14.336 1.00 62.34 95 LYS A N 1
ATOM 730 C CA . LYS A 1 95 ? 8.879 2.848 -14.770 1.00 62.34 95 LYS A CA 1
ATOM 731 C C . LYS A 1 95 ? 8.244 2.282 -16.044 1.00 62.34 95 LYS A C 1
ATOM 733 O O . LYS A 1 95 ? 7.037 2.377 -16.237 1.00 62.34 95 LYS A O 1
ATOM 738 N N . GLN A 1 96 ? 9.048 1.667 -16.908 1.00 68.81 96 GLN A N 1
ATOM 739 C CA . GLN A 1 96 ? 8.581 0.956 -18.101 1.00 68.81 96 GLN A CA 1
ATOM 740 C C . GLN A 1 96 ? 8.232 -0.524 -17.844 1.00 68.81 96 GLN A C 1
ATOM 742 O O . GLN A 1 96 ? 7.852 -1.236 -18.779 1.00 68.81 96 GLN A O 1
ATOM 747 N N . ARG A 1 97 ? 8.322 -0.978 -16.586 1.00 65.75 97 ARG A N 1
ATOM 748 C CA . ARG A 1 97 ? 8.112 -2.362 -16.138 1.00 65.75 97 ARG A CA 1
ATOM 749 C C . ARG A 1 97 ? 8.994 -3.358 -16.887 1.00 65.75 97 ARG A C 1
ATOM 751 O O . ARG A 1 97 ? 8.511 -4.358 -17.414 1.00 65.75 97 ARG A O 1
ATOM 758 N N . ASN A 1 98 ? 10.272 -3.019 -17.005 1.00 69.38 98 ASN A N 1
ATOM 759 C CA . ASN A 1 98 ? 11.304 -3.903 -17.521 1.00 69.38 98 ASN A CA 1
ATOM 760 C C . ASN A 1 98 ? 12.045 -4.576 -16.360 1.00 69.38 98 ASN A C 1
ATOM 762 O O . ASN A 1 98 ? 12.318 -3.944 -15.342 1.00 69.38 98 ASN A O 1
ATOM 766 N N . ASN A 1 99 ? 12.424 -5.834 -16.564 1.00 60.59 99 ASN A N 1
ATOM 767 C CA . ASN A 1 99 ? 13.098 -6.683 -15.573 1.00 60.59 99 ASN A CA 1
ATOM 768 C C . ASN A 1 99 ? 14.625 -6.535 -15.640 1.00 60.59 99 ASN A C 1
ATOM 770 O O . ASN A 1 99 ? 15.373 -6.994 -14.780 1.00 60.59 99 ASN A O 1
ATOM 774 N N . LEU A 1 100 ? 15.097 -5.907 -16.713 1.00 67.50 100 LEU A N 1
ATOM 775 C CA . LEU A 1 100 ? 16.493 -5.766 -17.081 1.00 67.50 100 LEU A CA 1
ATOM 776 C C . LEU A 1 100 ? 16.718 -4.394 -17.688 1.00 67.50 100 LEU A C 1
ATOM 778 O O . LEU A 1 100 ? 15.883 -3.912 -18.460 1.00 67.50 100 LEU A O 1
ATOM 782 N N . PHE A 1 101 ? 17.889 -3.825 -17.428 1.00 72.38 101 PHE A N 1
ATOM 783 C CA . PHE A 1 101 ? 18.404 -2.709 -18.200 1.00 72.38 101 PHE A CA 1
ATOM 784 C C . PHE A 1 101 ? 19.863 -2.935 -18.566 1.00 72.38 101 PHE A C 1
ATOM 786 O O . PHE A 1 101 ? 20.567 -3.726 -17.958 1.00 72.38 101 PHE A O 1
ATOM 793 N N . ALA A 1 102 ? 20.321 -2.277 -19.612 1.00 73.31 102 ALA A N 1
ATOM 794 C CA . ALA A 1 102 ? 21.720 -2.238 -19.964 1.00 73.31 102 ALA A CA 1
ATOM 795 C C . ALA A 1 102 ? 22.121 -0.800 -20.224 1.00 73.31 102 ALA A C 1
ATOM 797 O O . ALA A 1 102 ? 21.318 0.003 -20.712 1.00 73.31 102 ALA A O 1
ATOM 798 N N . MET A 1 103 ? 23.377 -0.502 -19.938 1.00 72.31 103 MET A N 1
ATOM 799 C CA . MET A 1 103 ? 23.979 0.775 -20.268 1.00 72.31 103 MET A CA 1
ATOM 800 C C . MET A 1 103 ? 25.056 0.576 -21.311 1.00 72.31 103 MET A C 1
ATOM 802 O O . MET A 1 103 ? 25.915 -0.295 -21.194 1.00 72.31 103 MET A O 1
ATOM 806 N N . LYS A 1 104 ? 25.025 1.417 -22.338 1.00 70.19 104 LYS A N 1
ATOM 807 C CA . LYS A 1 104 ? 26.159 1.578 -23.242 1.00 70.19 104 LYS A CA 1
ATOM 808 C C . LYS A 1 104 ? 27.059 2.688 -22.698 1.00 70.19 104 LYS A C 1
ATOM 810 O O . LYS A 1 104 ? 26.547 3.707 -22.228 1.00 70.19 104 LYS A O 1
ATOM 815 N N . SER A 1 105 ? 28.379 2.510 -22.803 1.00 56.31 105 SER A N 1
ATOM 816 C CA . SER A 1 105 ? 29.369 3.565 -22.533 1.00 56.31 105 SER A CA 1
ATOM 817 C C . SER A 1 105 ? 28.940 4.865 -23.236 1.00 56.31 105 SER A C 1
ATOM 819 O O . SER A 1 105 ? 28.896 4.912 -24.466 1.00 56.31 105 SER A O 1
ATOM 821 N N . GLY A 1 106 ? 28.510 5.872 -22.459 1.00 55.03 106 GLY A N 1
ATOM 822 C CA . GLY A 1 106 ? 27.957 7.134 -22.982 1.00 55.03 106 GLY A CA 1
ATOM 823 C C . GLY A 1 106 ? 26.502 7.491 -22.620 1.00 55.03 106 GLY A C 1
ATOM 824 O O . GLY A 1 106 ? 25.957 8.400 -23.239 1.00 55.03 106 GLY A O 1
ATOM 825 N N . ALA A 1 107 ? 25.890 6.848 -21.615 1.00 62.94 107 ALA A N 1
ATOM 826 C CA . ALA A 1 107 ? 24.572 7.197 -21.041 1.00 62.94 107 ALA A CA 1
ATOM 827 C C . ALA A 1 107 ? 23.321 6.800 -21.853 1.00 62.94 107 ALA A C 1
ATOM 829 O O . ALA A 1 107 ? 22.226 7.309 -21.605 1.00 62.94 107 ALA A O 1
ATOM 830 N N . GLU A 1 108 ? 23.448 5.863 -22.793 1.00 77.25 108 GLU A N 1
ATOM 831 C CA . GLU A 1 108 ? 22.286 5.246 -23.440 1.00 77.25 108 GLU A CA 1
ATOM 832 C C . GLU A 1 108 ? 21.793 4.068 -22.593 1.00 77.25 108 GLU A C 1
ATOM 834 O O . GLU A 1 108 ? 22.479 3.048 -22.475 1.00 77.25 108 GLU A O 1
ATOM 839 N N . CYS A 1 109 ? 20.601 4.210 -22.012 1.00 82.62 109 CYS A N 1
ATOM 840 C CA . CYS A 1 109 ? 19.922 3.129 -21.310 1.00 82.62 109 CYS A CA 1
ATOM 841 C C . CYS A 1 109 ? 19.067 2.330 -22.301 1.00 82.62 109 CYS A C 1
ATOM 843 O O . CYS A 1 109 ? 18.316 2.901 -23.092 1.00 82.62 109 CYS A O 1
ATOM 845 N N . ALA A 1 110 ? 19.117 1.008 -22.223 1.00 82.12 110 ALA A N 1
ATOM 846 C CA . ALA A 1 110 ? 18.170 0.118 -22.883 1.00 82.12 110 ALA A CA 1
ATOM 847 C C . ALA A 1 110 ? 17.545 -0.807 -21.840 1.00 82.12 110 ALA A C 1
ATOM 849 O O . ALA A 1 110 ? 18.177 -1.090 -20.833 1.00 82.12 110 ALA A O 1
ATOM 850 N N . ALA A 1 111 ? 16.325 -1.286 -22.051 1.00 79.94 111 ALA A N 1
ATOM 851 C CA . ALA A 1 111 ? 15.651 -2.158 -21.100 1.00 79.94 111 ALA A CA 1
ATOM 852 C C . ALA A 1 111 ? 14.821 -3.248 -21.775 1.00 79.94 111 ALA A C 1
ATOM 854 O O . ALA A 1 111 ? 14.497 -3.168 -22.961 1.00 79.94 111 ALA A O 1
ATOM 855 N N . SER A 1 112 ? 14.530 -4.309 -21.025 1.00 72.75 112 SER A N 1
ATOM 856 C CA . SER A 1 112 ? 13.779 -5.459 -21.520 1.00 72.75 112 SER A CA 1
ATOM 857 C C . SER A 1 112 ? 12.864 -6.057 -20.459 1.00 72.75 112 SER A C 1
ATOM 859 O O . SER A 1 112 ? 13.228 -6.152 -19.289 1.00 72.75 112 SER A O 1
ATOM 861 N N . LYS A 1 113 ? 11.696 -6.534 -20.895 1.00 71.56 113 LYS A N 1
ATOM 862 C CA . LYS A 1 113 ? 10.762 -7.330 -20.081 1.00 71.56 113 LYS A CA 1
ATOM 863 C C . LYS A 1 113 ? 11.143 -8.806 -19.998 1.00 71.56 113 LYS A C 1
ATOM 865 O O . LYS A 1 113 ? 10.477 -9.579 -19.318 1.00 71.56 113 LYS A O 1
ATOM 870 N N . VAL A 1 114 ? 12.160 -9.225 -20.745 1.00 66.69 114 VAL A N 1
ATOM 871 C CA . VAL A 1 114 ? 12.533 -10.634 -20.820 1.00 66.69 114 VAL A CA 1
ATOM 872 C C . VAL A 1 114 ? 13.088 -11.122 -19.490 1.00 66.69 114 VAL A C 1
ATOM 874 O O . VAL A 1 114 ? 13.744 -10.381 -18.761 1.00 66.69 114 VAL A O 1
ATOM 877 N N . ASN A 1 115 ? 12.765 -12.372 -19.159 1.00 57.25 115 ASN A N 1
ATOM 878 C CA . ASN A 1 115 ? 13.195 -12.993 -17.918 1.00 57.25 115 ASN A CA 1
ATOM 879 C C . ASN A 1 115 ? 14.728 -13.039 -17.868 1.00 57.25 115 ASN A C 1
ATOM 881 O O . ASN A 1 115 ? 15.380 -13.466 -18.825 1.00 57.25 115 ASN A O 1
ATOM 885 N N . ALA A 1 116 ? 15.272 -12.646 -16.717 1.00 52.31 116 ALA A N 1
ATOM 886 C CA . ALA A 1 116 ? 16.670 -12.771 -16.344 1.00 52.31 116 ALA A CA 1
ATOM 887 C C . ALA A 1 116 ? 17.342 -14.054 -16.848 1.00 52.31 116 ALA A C 1
ATOM 889 O O . ALA A 1 116 ? 18.389 -13.993 -17.489 1.00 52.31 116 ALA A O 1
ATOM 890 N N . ALA A 1 117 ? 16.703 -15.205 -16.627 1.00 50.19 117 ALA A N 1
ATOM 891 C CA . ALA A 1 117 ? 17.225 -16.525 -16.972 1.00 50.19 117 ALA A CA 1
ATOM 892 C C . ALA A 1 117 ? 17.509 -16.698 -18.474 1.00 50.19 117 ALA A C 1
ATOM 894 O O . ALA A 1 117 ? 18.487 -17.336 -18.854 1.00 50.19 117 ALA A O 1
ATOM 895 N N . GLN A 1 118 ? 16.693 -16.093 -19.344 1.00 54.75 118 GLN A N 1
ATOM 896 C CA . GLN A 1 118 ? 16.850 -16.204 -20.801 1.00 54.75 118 GLN A CA 1
ATOM 897 C C . GLN A 1 118 ? 18.006 -15.352 -21.340 1.00 54.75 118 GLN A C 1
ATOM 899 O O . GLN A 1 118 ? 18.499 -15.595 -22.445 1.00 54.75 118 GLN A O 1
ATOM 904 N N . ILE A 1 119 ? 18.422 -14.344 -20.573 1.00 56.16 119 ILE A N 1
ATOM 905 C CA . ILE A 1 119 ? 19.500 -13.423 -20.931 1.00 56.16 119 ILE A CA 1
ATOM 906 C C . ILE A 1 119 ? 20.814 -13.826 -20.251 1.00 56.16 119 ILE A C 1
ATOM 908 O O . ILE A 1 119 ? 21.860 -13.720 -20.884 1.00 56.16 119 ILE A O 1
ATOM 912 N N . LEU A 1 120 ? 20.757 -14.398 -19.042 1.00 53.44 120 LEU A N 1
ATOM 913 C CA . LEU A 1 120 ? 21.906 -14.958 -18.317 1.00 53.44 120 LEU A CA 1
ATOM 914 C C . LEU A 1 120 ? 22.689 -15.984 -19.150 1.00 53.44 120 LEU A C 1
ATOM 916 O O . LEU A 1 120 ? 23.912 -15.946 -19.165 1.00 53.44 120 LEU A O 1
ATOM 920 N N . ALA A 1 121 ? 22.002 -16.827 -19.928 1.00 57.19 121 ALA A N 1
ATOM 921 C CA . ALA A 1 121 ? 22.641 -17.802 -20.822 1.00 57.19 121 ALA A CA 1
ATOM 922 C C . ALA A 1 121 ? 23.451 -17.175 -21.981 1.00 57.19 121 ALA A C 1
ATOM 924 O O . ALA A 1 121 ? 24.138 -17.889 -22.708 1.00 57.19 121 ALA A O 1
ATOM 925 N N . LYS A 1 122 ? 23.336 -15.858 -22.199 1.00 59.75 122 LYS A N 1
ATOM 926 C CA . LYS A 1 122 ? 23.981 -15.116 -23.296 1.00 59.75 122 LYS A CA 1
ATOM 927 C C . LYS A 1 122 ? 25.022 -14.107 -22.803 1.00 59.75 122 LYS A C 1
ATOM 929 O O . LYS A 1 122 ? 25.499 -13.305 -23.607 1.00 59.75 122 LYS A O 1
ATOM 934 N N . LEU A 1 123 ? 25.326 -14.115 -21.506 1.00 58.34 123 LEU A N 1
ATOM 935 C CA . LEU A 1 123 ? 26.304 -13.224 -20.893 1.00 58.34 123 LEU A CA 1
ATOM 936 C C . LEU A 1 123 ? 27.722 -13.773 -21.013 1.00 58.34 123 LEU A C 1
ATOM 938 O O . LEU A 1 123 ? 27.949 -14.975 -20.895 1.00 58.34 123 LEU A O 1
ATOM 942 N N . GLU A 1 124 ? 28.674 -12.866 -21.207 1.00 57.12 124 GLU A N 1
ATOM 943 C CA . GLU A 1 124 ? 30.100 -13.157 -21.070 1.00 57.12 124 GLU A CA 1
ATOM 944 C C . GLU A 1 124 ? 30.598 -12.709 -19.693 1.00 57.12 124 GLU A C 1
ATOM 946 O O . GLU A 1 124 ? 30.175 -11.677 -19.168 1.00 57.12 124 GLU A O 1
ATOM 951 N N . SER A 1 125 ? 31.508 -13.499 -19.115 1.00 50.41 125 SER A N 1
ATOM 952 C CA . SER A 1 125 ? 32.022 -13.338 -17.748 1.00 50.41 125 SER A CA 1
ATOM 953 C C . SER A 1 125 ? 32.969 -12.150 -17.557 1.00 50.41 125 SER A C 1
ATOM 955 O O . SER A 1 125 ? 33.333 -11.844 -16.428 1.00 50.41 125 SER A O 1
ATOM 957 N N . THR A 1 126 ? 33.400 -11.493 -18.635 1.00 52.00 126 THR A N 1
ATOM 958 C CA . THR A 1 126 ? 34.396 -10.413 -18.598 1.00 52.00 126 THR A CA 1
ATOM 959 C C . THR A 1 126 ? 34.067 -9.341 -19.625 1.00 52.00 126 THR A C 1
ATOM 961 O O . THR A 1 126 ? 33.911 -9.643 -20.806 1.00 52.00 126 THR A O 1
ATOM 964 N N . CYS A 1 127 ? 33.997 -8.090 -19.170 1.00 52.44 127 CYS A N 1
ATOM 965 C CA . CYS A 1 127 ? 33.853 -6.912 -20.019 1.00 52.44 127 CYS A CA 1
ATOM 966 C C . CYS A 1 127 ? 35.239 -6.426 -20.460 1.00 52.44 127 CYS A C 1
ATOM 968 O O . CYS A 1 127 ? 36.060 -6.057 -19.622 1.00 52.44 127 CYS A O 1
ATOM 970 N N . SER A 1 128 ? 35.515 -6.448 -21.765 1.00 51.84 128 SER A N 1
ATOM 971 C CA . SER A 1 128 ? 36.801 -6.025 -22.341 1.00 51.84 128 SER A CA 1
ATOM 972 C C . SER A 1 128 ? 36.865 -4.532 -22.686 1.00 51.84 128 SER A C 1
ATOM 974 O O . SER A 1 128 ? 37.923 -4.039 -23.071 1.00 51.84 128 SER A O 1
ATOM 976 N N . GLY A 1 129 ? 35.770 -3.785 -22.519 1.00 47.59 129 GLY A N 1
ATOM 977 C CA . GLY A 1 129 ? 35.751 -2.326 -22.663 1.00 47.59 129 GLY A CA 1
ATOM 978 C C . GLY A 1 129 ? 35.822 -1.835 -24.113 1.00 47.59 129 GLY A C 1
ATOM 979 O O . GLY A 1 129 ? 36.085 -0.656 -24.359 1.00 47.59 129 GLY A O 1
ATOM 980 N N . SER A 1 130 ? 35.576 -2.707 -25.093 1.00 45.72 130 SER A N 1
ATOM 981 C CA . SER A 1 130 ? 35.586 -2.335 -26.510 1.00 45.72 130 SER A CA 1
ATOM 982 C C . SER A 1 130 ? 34.361 -1.479 -26.866 1.00 45.72 130 SER A C 1
ATOM 984 O O . SER A 1 130 ? 33.258 -1.693 -26.355 1.00 45.72 130 SER A O 1
ATOM 986 N N . LYS A 1 131 ? 34.511 -0.530 -27.806 1.00 44.75 131 LYS A N 1
ATOM 987 C CA . LYS A 1 131 ? 33.393 0.244 -28.391 1.00 44.75 131 LYS A CA 1
ATOM 988 C C . LYS A 1 131 ? 32.258 -0.698 -28.828 1.00 44.75 131 LYS A C 1
ATOM 990 O O . LYS A 1 131 ? 32.387 -1.387 -29.834 1.00 44.75 131 LYS A O 1
ATOM 995 N N . GLY A 1 132 ? 31.130 -0.674 -28.114 1.00 47.94 132 GLY A N 1
ATOM 996 C CA . GLY A 1 132 ? 29.929 -1.452 -28.451 1.00 47.94 132 GLY A CA 1
ATOM 997 C C . GLY A 1 132 ? 29.467 -2.450 -27.387 1.00 47.94 132 GLY A C 1
ATOM 998 O O . GLY A 1 132 ? 28.363 -2.977 -27.522 1.00 47.94 132 GLY A O 1
ATOM 999 N N . GLU A 1 133 ? 30.252 -2.674 -26.333 1.00 52.22 133 GLU A N 1
ATOM 1000 C CA . GLU A 1 133 ? 29.854 -3.497 -25.186 1.00 52.22 133 GLU A CA 1
ATOM 1001 C C . GLU A 1 133 ? 28.839 -2.746 -24.301 1.00 52.22 133 GLU A C 1
ATOM 1003 O O . GLU A 1 133 ? 28.949 -1.533 -24.086 1.00 52.22 133 GLU A O 1
ATOM 1008 N N . ARG A 1 134 ? 27.802 -3.458 -23.839 1.00 52.81 134 ARG A N 1
ATOM 1009 C CA . ARG A 1 134 ? 26.807 -2.937 -22.893 1.00 52.81 134 ARG A CA 1
ATOM 1010 C C . ARG A 1 134 ? 26.966 -3.658 -21.566 1.00 52.81 134 ARG A C 1
ATOM 1012 O O . ARG A 1 134 ? 26.886 -4.886 -21.546 1.00 52.81 134 ARG A O 1
ATOM 1019 N N . GLU A 1 135 ? 27.125 -2.905 -20.487 1.00 57.50 135 GLU A N 1
ATOM 1020 C CA . GLU A 1 135 ? 27.020 -3.458 -19.139 1.00 57.50 135 GLU A CA 1
ATOM 1021 C C . GLU A 1 135 ? 25.552 -3.797 -18.888 1.00 57.50 135 GLU A C 1
ATOM 1023 O O . GLU A 1 135 ? 24.674 -2.931 -18.997 1.00 57.50 135 GLU A O 1
ATOM 1028 N N . LEU A 1 136 ? 25.275 -5.079 -18.646 1.00 52.19 136 LEU A N 1
ATOM 1029 C CA . LEU A 1 136 ? 23.944 -5.552 -18.305 1.00 52.19 136 LEU A CA 1
ATOM 1030 C C . LEU A 1 136 ? 23.744 -5.440 -16.799 1.00 52.19 136 LEU A C 1
ATOM 1032 O O . LEU A 1 136 ? 24.545 -5.943 -16.012 1.00 52.19 136 LEU A O 1
ATOM 1036 N N . PHE A 1 137 ? 22.612 -4.862 -16.430 1.00 57.16 137 PHE A N 1
ATOM 1037 C CA . PHE A 1 137 ? 22.179 -4.682 -15.064 1.00 57.16 137 PHE A CA 1
ATOM 1038 C C . PHE A 1 137 ? 20.785 -5.288 -14.858 1.00 57.16 137 PHE A C 1
ATOM 1040 O O . PHE A 1 137 ? 19.864 -5.115 -15.664 1.00 57.16 137 PHE A O 1
ATOM 1047 N N . PHE A 1 138 ? 20.591 -5.994 -13.748 1.00 52.62 138 PHE A N 1
ATOM 1048 C CA . PHE A 1 138 ? 19.249 -6.369 -13.310 1.00 52.62 138 PHE A CA 1
ATOM 1049 C C . PHE A 1 138 ? 18.567 -5.131 -12.758 1.00 52.62 138 PHE A C 1
ATOM 1051 O O . PHE A 1 138 ? 19.165 -4.401 -11.980 1.00 52.62 138 PHE A O 1
ATOM 1058 N N . VAL A 1 139 ? 17.309 -4.909 -13.130 1.00 48.84 139 VAL A N 1
ATOM 1059 C CA . VAL A 1 139 ? 16.428 -4.131 -12.264 1.00 48.84 139 VAL A CA 1
ATOM 1060 C C . VAL A 1 139 ? 15.837 -5.164 -11.328 1.00 48.84 139 VAL A C 1
ATOM 1062 O O . VAL A 1 139 ? 15.078 -6.024 -11.771 1.00 48.84 139 VAL A O 1
ATOM 1065 N N . GLY A 1 140 ? 16.208 -5.141 -10.053 1.00 43.88 140 GLY A N 1
ATOM 1066 C CA . GLY A 1 140 ? 15.535 -5.962 -9.063 1.00 43.88 140 GLY A CA 1
ATOM 1067 C C . GLY A 1 140 ? 14.040 -5.653 -9.103 1.00 43.88 140 GLY A C 1
ATOM 1068 O O . GLY A 1 140 ? 13.611 -4.591 -8.652 1.00 43.88 140 GLY A O 1
ATOM 1069 N N . GLU A 1 141 ? 13.239 -6.575 -9.645 1.00 40.00 141 GLU A N 1
ATOM 1070 C CA . GLU A 1 141 ? 11.806 -6.622 -9.384 1.00 40.00 141 GLU A CA 1
ATOM 1071 C C . GLU A 1 141 ? 11.646 -6.871 -7.882 1.00 40.00 141 GLU A C 1
ATOM 1073 O O . GLU A 1 141 ? 11.664 -8.005 -7.383 1.00 40.00 141 GLU A O 1
ATOM 1078 N N . TYR A 1 142 ? 11.548 -5.776 -7.140 1.00 44.47 142 TYR A N 1
ATOM 1079 C CA . TYR A 1 142 ? 10.993 -5.774 -5.803 1.00 44.47 142 TYR A CA 1
ATOM 1080 C C . TYR A 1 142 ? 9.625 -5.111 -5.874 1.00 44.47 142 TYR A C 1
ATOM 1082 O O . TYR A 1 142 ? 9.421 -3.953 -5.510 1.00 44.47 142 TYR A O 1
ATOM 1090 N N . ALA A 1 143 ? 8.693 -5.873 -6.431 1.00 50.84 143 ALA A N 1
ATOM 1091 C CA . ALA A 1 143 ? 7.323 -5.861 -5.972 1.00 50.84 143 ALA A CA 1
ATOM 1092 C C . ALA A 1 143 ? 7.113 -7.246 -5.335 1.00 50.84 143 ALA A C 1
ATOM 1094 O O . ALA A 1 143 ? 6.863 -8.211 -6.057 1.00 50.84 143 ALA A O 1
ATOM 1095 N N . PRO A 1 144 ? 7.280 -7.403 -4.008 1.00 52.03 144 PRO A N 1
ATOM 1096 C CA . PRO A 1 144 ? 7.019 -8.666 -3.298 1.00 52.03 144 PRO A CA 1
ATOM 1097 C C . PRO A 1 144 ? 5.652 -9.258 -3.660 1.00 52.03 144 PRO A C 1
ATOM 1099 O O . PRO A 1 144 ? 5.485 -10.465 -3.787 1.00 52.03 144 PRO A O 1
ATOM 1102 N N . CYS A 1 145 ? 4.705 -8.373 -3.966 1.00 51.81 145 CYS A N 1
ATOM 1103 C CA . CYS A 1 145 ? 3.360 -8.677 -4.430 1.00 51.81 145 CYS A CA 1
ATOM 1104 C C . CYS A 1 145 ? 3.257 -9.230 -5.866 1.00 51.81 145 CYS A C 1
ATOM 1106 O O . CYS A 1 145 ? 2.147 -9.509 -6.298 1.00 51.81 145 CYS A O 1
ATOM 1108 N N . VAL A 1 146 ? 4.365 -9.359 -6.606 1.00 47.81 146 VAL A N 1
ATOM 1109 C CA . VAL A 1 146 ? 4.423 -9.872 -7.993 1.00 47.81 146 VAL A CA 1
ATOM 1110 C C . VAL A 1 146 ? 5.132 -11.231 -8.076 1.00 47.81 146 VAL A C 1
ATOM 1112 O O . VAL A 1 146 ? 4.862 -12.011 -8.985 1.00 47.81 146 VAL A O 1
ATOM 1115 N N . ARG A 1 147 ? 6.023 -11.560 -7.125 1.00 48.03 147 ARG A N 1
ATOM 1116 C CA . ARG A 1 147 ? 6.873 -12.771 -7.200 1.00 48.03 147 ARG A CA 1
ATOM 1117 C C . ARG A 1 147 ? 6.119 -14.086 -7.045 1.00 48.03 147 ARG A C 1
ATOM 1119 O O . ARG A 1 147 ? 6.569 -15.118 -7.533 1.00 48.03 147 ARG A O 1
ATOM 1126 N N . VAL A 1 148 ? 4.975 -14.044 -6.383 1.00 49.25 148 VAL A N 1
ATOM 1127 C CA . VAL A 1 148 ? 4.026 -15.150 -6.315 1.00 49.25 148 VAL A CA 1
ATOM 1128 C C . VAL A 1 148 ? 2.805 -14.649 -7.069 1.00 49.25 148 VAL A C 1
ATOM 1130 O O . VAL A 1 148 ? 2.397 -13.523 -6.818 1.00 49.25 148 VAL A O 1
ATOM 1133 N N . SER A 1 149 ? 2.238 -15.436 -7.986 1.00 49.91 149 SER A N 1
ATOM 1134 C CA . SER A 1 149 ? 1.018 -15.143 -8.770 1.00 49.91 149 SER A CA 1
ATOM 1135 C C . SER A 1 149 ? -0.236 -14.965 -7.880 1.00 49.91 149 SER A C 1
ATOM 1137 O O . SER A 1 149 ? -1.275 -15.599 -8.075 1.00 49.91 149 SER A O 1
ATOM 1139 N N . GLN A 1 150 ? -0.148 -14.145 -6.844 1.00 65.62 150 GLN A N 1
ATOM 1140 C CA . GLN A 1 150 ? -1.181 -13.872 -5.873 1.00 65.62 150 GLN A CA 1
ATOM 1141 C C . GLN A 1 150 ? -1.713 -12.486 -6.183 1.00 65.62 150 GLN A C 1
ATOM 1143 O O . GLN A 1 150 ? -1.204 -11.485 -5.689 1.00 65.62 150 GLN A O 1
ATOM 1148 N N . LYS A 1 151 ? -2.753 -12.458 -7.017 1.00 85.75 151 LYS A N 1
ATOM 1149 C CA . LYS A 1 151 ? -3.594 -11.278 -7.217 1.00 85.75 151 LYS A CA 1
ATOM 1150 C C . LYS A 1 151 ? -4.034 -10.763 -5.851 1.00 85.75 151 LYS A C 1
ATOM 1152 O O . LYS A 1 151 ? -4.388 -11.574 -4.991 1.00 85.75 151 LYS A O 1
ATOM 1157 N N . ARG A 1 152 ? -4.038 -9.451 -5.648 1.00 89.69 152 ARG A N 1
ATOM 1158 C CA . ARG A 1 152 ? -4.497 -8.851 -4.391 1.00 89.69 152 ARG A CA 1
ATOM 1159 C C . ARG A 1 152 ? -5.530 -7.772 -4.615 1.00 89.69 152 ARG A C 1
ATOM 1161 O O . ARG A 1 152 ? -5.425 -7.008 -5.573 1.00 89.69 152 ARG A O 1
ATOM 1168 N N . ASP A 1 153 ? -6.477 -7.703 -3.695 1.00 94.81 153 ASP A N 1
ATOM 1169 C CA . ASP A 1 153 ? -7.406 -6.591 -3.569 1.00 94.81 153 ASP A CA 1
ATOM 1170 C C . ASP A 1 153 ? -7.006 -5.809 -2.317 1.00 94.81 153 ASP A C 1
ATOM 1172 O O . ASP A 1 153 ? -7.035 -6.313 -1.192 1.00 94.81 153 ASP A O 1
ATOM 1176 N N . ILE A 1 154 ? -6.502 -4.596 -2.535 1.00 94.38 154 ILE A N 1
ATOM 1177 C CA . ILE A 1 154 ? -5.834 -3.787 -1.515 1.00 94.38 154 ILE A CA 1
ATOM 1178 C C . ILE A 1 154 ? -6.713 -2.580 -1.199 1.00 94.38 154 ILE A C 1
ATOM 1180 O O . ILE A 1 154 ? -6.826 -1.651 -1.999 1.00 94.38 154 ILE A O 1
ATOM 1184 N N . ALA A 1 155 ? -7.351 -2.588 -0.036 1.00 95.88 155 ALA A N 1
ATOM 1185 C CA . ALA A 1 155 ? -8.096 -1.450 0.477 1.00 95.88 155 ALA A CA 1
ATOM 1186 C C . ALA A 1 155 ? -7.130 -0.483 1.165 1.00 95.88 155 ALA A C 1
ATOM 1188 O O . ALA A 1 155 ? -6.495 -0.854 2.150 1.00 95.88 155 ALA A O 1
ATOM 1189 N N . VAL A 1 156 ? -7.032 0.751 0.677 1.00 93.75 156 VAL A N 1
ATOM 1190 C CA . VAL A 1 156 ? -6.219 1.804 1.292 1.00 93.75 156 VAL A CA 1
ATOM 1191 C C . VAL A 1 156 ? -7.136 2.804 1.979 1.00 93.75 156 VAL A C 1
ATOM 1193 O O . VAL A 1 156 ? -7.934 3.469 1.316 1.00 93.75 156 VAL A O 1
ATOM 1196 N N . VAL A 1 157 ? -7.014 2.927 3.298 1.00 92.19 157 VAL A N 1
ATOM 1197 C CA . VAL A 1 157 ? -7.601 4.032 4.062 1.00 92.19 157 VAL A CA 1
ATOM 1198 C C . VAL A 1 157 ? -6.580 5.162 4.091 1.00 92.19 157 VAL A C 1
ATOM 1200 O O . VAL A 1 157 ? -5.485 4.986 4.625 1.00 92.19 157 VAL A O 1
ATOM 1203 N N . VAL A 1 158 ? -6.923 6.293 3.478 1.00 87.56 158 VAL A N 1
ATOM 1204 C CA . VAL A 1 158 ? -6.041 7.456 3.349 1.00 87.56 158 VAL A CA 1
ATOM 1205 C C . VAL A 1 158 ? -6.493 8.547 4.306 1.00 87.56 158 VAL A C 1
ATOM 1207 O O . VAL A 1 158 ? -7.535 9.172 4.090 1.00 87.56 158 VAL A O 1
ATOM 1210 N N . ASP A 1 159 ? -5.653 8.794 5.307 1.00 84.88 159 ASP A N 1
ATOM 1211 C CA . ASP A 1 159 ? -5.746 9.913 6.235 1.00 84.88 159 ASP A CA 1
ATOM 1212 C C . ASP A 1 159 ? -4.404 10.644 6.338 1.00 84.88 159 ASP A C 1
ATOM 1214 O O . ASP A 1 159 ? -3.664 10.498 7.301 1.00 84.88 159 ASP A O 1
ATOM 1218 N N . LEU A 1 160 ? -4.013 11.359 5.286 1.00 72.56 160 LEU A N 1
ATOM 1219 C CA . LEU A 1 160 ? -2.695 11.982 5.251 1.00 72.56 160 LEU A CA 1
ATOM 1220 C C . LEU A 1 160 ? -2.752 13.459 4.899 1.00 72.56 160 LEU A C 1
ATOM 1222 O O . LEU A 1 160 ? -3.364 13.851 3.901 1.00 72.56 160 LEU A O 1
ATOM 1226 N N . TYR A 1 161 ? -1.972 14.255 5.626 1.00 70.69 161 TYR A N 1
ATOM 1227 C CA . TYR A 1 161 ? -1.548 15.568 5.175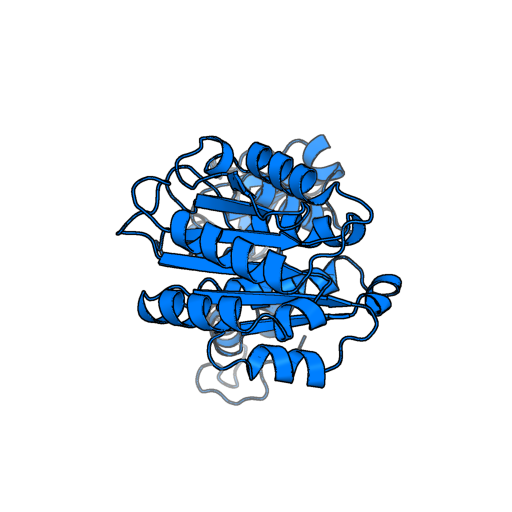 1.00 70.69 161 TYR A CA 1
ATOM 1228 C C . TYR A 1 161 ? -0.796 15.479 3.844 1.00 70.69 161 TYR A C 1
ATOM 1230 O O . TYR A 1 161 ? -0.057 14.529 3.565 1.00 70.69 161 TYR A O 1
ATOM 1238 N N . GLN A 1 162 ? -0.913 16.542 3.043 1.00 69.31 162 GLN A N 1
ATOM 1239 C CA . GLN A 1 162 ? -0.334 16.626 1.701 1.00 69.31 162 GLN A CA 1
ATOM 1240 C C . GLN A 1 162 ? 1.163 16.272 1.649 1.00 69.31 162 GLN A C 1
ATOM 1242 O O . GLN A 1 162 ? 1.632 15.653 0.693 1.00 69.31 162 GLN A O 1
ATOM 1247 N N . GLN A 1 163 ? 1.901 16.618 2.701 1.00 69.50 163 GLN A N 1
ATOM 1248 C CA . GLN A 1 163 ? 3.331 16.346 2.859 1.00 69.50 163 GLN A CA 1
ATOM 1249 C C . GLN A 1 163 ? 3.682 14.850 3.001 1.00 69.50 163 GLN A C 1
ATOM 1251 O O . GLN A 1 163 ? 4.808 14.462 2.703 1.00 69.50 163 GLN A O 1
ATOM 1256 N N . ASN A 1 164 ? 2.729 13.991 3.383 1.00 71.75 164 ASN A N 1
ATOM 1257 C CA . ASN A 1 164 ? 2.934 12.547 3.566 1.00 71.75 164 ASN A CA 1
ATOM 1258 C C . ASN A 1 164 ? 2.520 11.751 2.315 1.00 71.75 164 ASN A C 1
ATOM 1260 O O . ASN A 1 164 ? 2.867 10.582 2.189 1.00 71.75 164 ASN A O 1
ATOM 1264 N N . ILE A 1 165 ? 1.803 12.367 1.365 1.00 75.38 165 ILE A N 1
ATOM 1265 C CA . ILE A 1 165 ? 1.218 11.674 0.202 1.00 75.38 165 ILE A CA 1
ATOM 1266 C C . ILE A 1 165 ? 2.270 10.955 -0.649 1.00 75.38 165 ILE A C 1
ATOM 1268 O O . ILE A 1 165 ? 1.986 9.889 -1.195 1.00 75.38 165 ILE A O 1
ATOM 1272 N N . GLN A 1 166 ? 3.476 11.521 -0.780 1.00 73.00 166 GLN A N 1
ATOM 1273 C CA . GLN A 1 166 ? 4.532 10.934 -1.618 1.00 73.00 166 GLN A CA 1
ATOM 1274 C C . GLN A 1 166 ? 4.895 9.511 -1.187 1.00 73.00 166 GLN A C 1
ATOM 1276 O O . GLN A 1 166 ? 5.269 8.693 -2.022 1.00 73.00 166 GLN A O 1
ATOM 1281 N N . PHE A 1 167 ? 4.704 9.190 0.091 1.00 76.75 167 PHE A N 1
ATOM 1282 C CA . PHE A 1 167 ? 4.868 7.840 0.595 1.00 76.75 167 PHE A 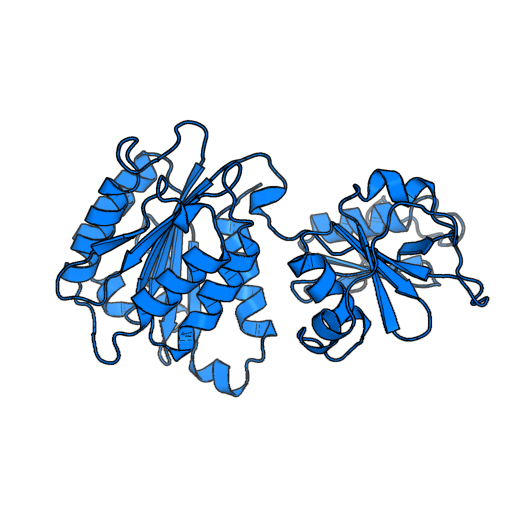CA 1
ATOM 1283 C C . PHE A 1 167 ? 3.861 6.856 -0.011 1.00 76.75 167 PHE A C 1
ATOM 1285 O O . PHE A 1 167 ? 4.257 5.815 -0.531 1.00 76.75 167 PHE A O 1
ATOM 1292 N N . ILE A 1 168 ? 2.562 7.189 0.003 1.00 78.06 168 ILE A N 1
ATOM 1293 C CA . ILE A 1 168 ? 1.535 6.323 -0.597 1.00 78.06 168 ILE A CA 1
ATOM 1294 C C . ILE A 1 168 ? 1.754 6.218 -2.106 1.00 78.06 168 ILE A C 1
ATOM 1296 O O . ILE A 1 168 ? 1.573 5.143 -2.667 1.00 78.06 168 ILE A O 1
ATOM 1300 N N . VAL A 1 169 ? 2.186 7.301 -2.761 1.00 77.38 169 VAL A N 1
ATOM 1301 C CA . VAL A 1 169 ? 2.556 7.267 -4.185 1.00 77.38 169 VAL A CA 1
ATOM 1302 C C . VAL A 1 169 ? 3.662 6.235 -4.426 1.00 77.38 169 VAL A C 1
ATOM 1304 O O . VAL A 1 169 ? 3.473 5.338 -5.241 1.00 77.38 169 VAL A O 1
ATOM 1307 N N . ALA A 1 170 ? 4.767 6.302 -3.677 1.00 72.19 170 ALA A N 1
ATOM 1308 C CA . ALA A 1 170 ? 5.885 5.365 -3.815 1.00 72.19 170 ALA A CA 1
ATOM 1309 C C . ALA A 1 170 ? 5.488 3.908 -3.512 1.00 72.19 170 ALA A C 1
ATOM 1311 O O . ALA A 1 170 ? 5.954 2.968 -4.168 1.00 72.19 170 ALA A O 1
ATOM 1312 N N . LEU A 1 171 ? 4.604 3.712 -2.531 1.00 76.38 171 LEU A N 1
ATOM 1313 C CA . LEU A 1 171 ? 4.069 2.400 -2.199 1.00 76.38 171 LEU A CA 1
ATOM 1314 C C . LEU A 1 171 ? 3.201 1.849 -3.336 1.00 76.38 171 LEU A C 1
ATOM 1316 O O . LEU A 1 171 ? 3.424 0.723 -3.771 1.00 76.38 171 LEU A O 1
ATOM 1320 N N . VAL A 1 172 ? 2.260 2.639 -3.860 1.00 78.88 172 VAL A N 1
ATOM 1321 C CA . VAL A 1 172 ? 1.358 2.230 -4.951 1.00 78.88 172 VAL A CA 1
ATOM 1322 C C . VAL A 1 172 ? 2.115 1.946 -6.246 1.00 78.88 172 VAL A C 1
ATOM 1324 O O . VAL A 1 172 ? 1.827 0.934 -6.888 1.00 78.88 172 VAL A O 1
ATOM 1327 N N . ASP A 1 173 ? 3.132 2.746 -6.576 1.00 73.88 173 ASP A N 1
ATOM 1328 C CA . ASP A 1 173 ? 4.051 2.480 -7.694 1.00 73.88 173 ASP A CA 1
ATOM 1329 C C . ASP A 1 173 ? 4.725 1.096 -7.556 1.00 73.88 173 ASP A C 1
ATOM 1331 O O . ASP A 1 173 ? 5.063 0.439 -8.543 1.00 73.88 173 ASP A O 1
ATOM 1335 N N . SER A 1 174 ? 4.891 0.606 -6.322 1.00 71.25 174 SER A N 1
ATOM 1336 C CA . SER A 1 174 ? 5.503 -0.693 -6.015 1.00 71.25 174 SER A CA 1
ATOM 1337 C C . SER A 1 174 ? 4.506 -1.859 -5.941 1.00 71.25 174 SER A C 1
ATOM 1339 O O . SER A 1 174 ? 4.928 -3.013 -5.872 1.00 71.25 174 SER A O 1
ATOM 1341 N N . LEU A 1 175 ? 3.194 -1.598 -6.004 1.00 74.25 175 LEU A N 1
ATOM 1342 C CA . LEU A 1 175 ? 2.143 -2.626 -5.966 1.00 74.25 175 LEU A CA 1
ATOM 1343 C C . LEU A 1 175 ? 1.815 -3.220 -7.344 1.00 74.25 175 LEU A C 1
ATOM 1345 O O . LEU A 1 175 ? 0.997 -4.131 -7.422 1.00 74.25 175 LEU A O 1
ATOM 1349 N N . ALA A 1 176 ? 2.426 -2.740 -8.432 1.00 72.38 176 ALA A N 1
ATOM 1350 C CA . ALA A 1 176 ? 2.202 -3.246 -9.793 1.00 72.38 176 ALA A CA 1
ATOM 1351 C C . ALA A 1 176 ? 0.711 -3.299 -10.205 1.00 72.38 176 ALA A C 1
ATOM 1353 O O . ALA A 1 176 ? 0.236 -4.281 -10.780 1.00 72.38 176 ALA A O 1
ATOM 1354 N N . VAL A 1 177 ? -0.029 -2.219 -9.945 1.00 77.62 177 VAL A N 1
ATOM 1355 C CA . VAL A 1 177 ? -1.471 -2.097 -10.223 1.00 77.62 177 VAL A CA 1
ATOM 1356 C C . VAL A 1 177 ? -1.775 -2.347 -11.706 1.00 77.62 177 VAL A C 1
ATOM 1358 O O . VAL A 1 177 ? -1.213 -1.675 -12.578 1.00 77.62 177 VAL A O 1
ATOM 1361 N N . THR A 1 178 ? -2.639 -3.325 -12.005 1.00 72.56 178 THR A N 1
ATOM 1362 C CA . THR A 1 178 ? -3.137 -3.619 -13.365 1.00 72.56 178 THR A CA 1
ATOM 1363 C C . THR A 1 178 ? -4.503 -4.301 -13.328 1.00 72.56 178 THR A C 1
ATOM 1365 O O . THR A 1 178 ? -4.928 -4.824 -12.304 1.00 72.56 178 THR A O 1
ATOM 1368 N N . LYS A 1 179 ? -5.156 -4.417 -14.491 1.00 74.31 179 LYS A N 1
ATOM 1369 C CA . LYS A 1 179 ? -6.402 -5.180 -14.653 1.00 74.31 179 LYS A CA 1
ATOM 1370 C C . LYS A 1 179 ? -6.317 -6.642 -14.181 1.00 74.31 179 LYS A C 1
ATOM 1372 O O . LYS A 1 179 ? -7.314 -7.154 -13.677 1.00 74.31 179 LYS A O 1
ATOM 1377 N N . ASN A 1 180 ? -5.176 -7.313 -14.345 1.00 74.12 180 ASN A N 1
ATOM 1378 C CA . ASN A 1 180 ? -5.058 -8.755 -14.082 1.00 74.12 180 ASN A CA 1
ATOM 1379 C C . ASN A 1 180 ? -4.343 -9.091 -12.766 1.00 74.12 180 ASN A C 1
ATOM 1381 O O . ASN A 1 180 ? -4.514 -10.205 -12.277 1.00 74.12 180 ASN A O 1
ATOM 1385 N N . GLU A 1 181 ? -3.604 -8.136 -12.202 1.00 82.94 181 GLU A N 1
ATOM 1386 C CA . GLU A 1 181 ? -2.796 -8.300 -10.990 1.00 82.94 181 GLU A CA 1
ATOM 1387 C C . GLU A 1 181 ? -3.508 -7.681 -9.782 1.00 82.94 181 GLU A C 1
ATOM 1389 O O . GLU A 1 181 ? -4.602 -8.119 -9.418 1.00 82.94 181 GLU A O 1
ATOM 1394 N N . ASN A 1 182 ? -2.914 -6.660 -9.166 1.00 87.12 182 ASN A N 1
ATOM 1395 C CA . ASN A 1 182 ? -3.422 -6.023 -7.962 1.00 87.12 182 ASN A CA 1
ATOM 1396 C C . ASN A 1 182 ? -4.443 -4.935 -8.302 1.00 87.12 182 ASN A C 1
ATOM 1398 O O . ASN A 1 182 ? -4.192 -4.100 -9.176 1.00 87.12 182 ASN A O 1
ATOM 1402 N N . HIS A 1 183 ? -5.581 -4.956 -7.606 1.00 92.31 183 HIS A N 1
ATOM 1403 C CA . HIS A 1 183 ? -6.587 -3.893 -7.623 1.00 92.31 183 HIS A CA 1
ATOM 1404 C C . HIS A 1 183 ? -6.503 -3.139 -6.304 1.00 92.31 183 HIS A C 1
ATOM 1406 O O . HIS A 1 183 ? -6.289 -3.730 -5.245 1.00 92.31 183 HIS A O 1
ATOM 1412 N N . VAL A 1 184 ? -6.658 -1.823 -6.365 1.00 93.81 184 VAL A N 1
ATOM 1413 C CA . VAL A 1 184 ? -6.580 -0.953 -5.190 1.00 93.81 184 VAL A CA 1
ATOM 1414 C C . VAL A 1 184 ? -7.867 -0.160 -5.066 1.00 93.81 184 VAL A C 1
ATOM 1416 O O . VAL A 1 184 ? -8.243 0.563 -5.991 1.00 93.81 184 VAL A O 1
ATOM 1419 N N . GLY A 1 185 ? -8.549 -0.291 -3.937 1.00 95.31 185 GLY A N 1
ATOM 1420 C CA . GLY A 1 185 ? -9.662 0.582 -3.596 1.00 95.31 185 GLY A CA 1
ATOM 1421 C C . GLY A 1 185 ? -9.235 1.590 -2.542 1.00 95.31 185 GLY A C 1
ATOM 1422 O O . GLY A 1 185 ? -8.329 1.337 -1.751 1.00 95.31 185 GLY A O 1
ATOM 1423 N N . VAL A 1 186 ? -9.866 2.757 -2.561 1.00 94.06 186 VAL A N 1
ATOM 1424 C CA . VAL A 1 186 ? -9.470 3.906 -1.744 1.00 94.06 186 VAL A CA 1
ATOM 1425 C C . VAL A 1 186 ? -10.657 4.340 -0.906 1.00 94.06 186 VAL A C 1
ATOM 1427 O O . VAL A 1 186 ? -11.727 4.635 -1.443 1.00 94.06 186 VAL A O 1
ATOM 1430 N N . VAL A 1 187 ? -10.451 4.406 0.403 1.00 93.44 187 VAL A N 1
ATOM 1431 C CA . VAL A 1 187 ? -11.370 4.991 1.375 1.00 93.44 187 VAL A CA 1
ATOM 1432 C C . VAL A 1 187 ? -10.704 6.236 1.944 1.00 93.44 187 VAL A C 1
ATOM 1434 O O . VAL A 1 187 ? -9.575 6.172 2.419 1.00 93.44 187 VAL A O 1
ATOM 1437 N N . ALA A 1 188 ? -11.389 7.372 1.888 1.00 89.69 188 ALA A N 1
ATOM 1438 C CA . ALA A 1 188 ? -10.897 8.619 2.464 1.00 89.69 188 ALA A CA 1
ATOM 1439 C C . ALA A 1 188 ? -11.650 8.918 3.762 1.00 89.69 188 ALA A C 1
ATOM 1441 O O . ALA A 1 188 ? -12.884 8.904 3.762 1.00 89.69 188 ALA A O 1
ATOM 1442 N N . THR A 1 189 ? -10.912 9.211 4.831 1.00 84.12 189 THR A N 1
ATOM 1443 C CA . THR A 1 189 ? -11.433 9.670 6.135 1.00 84.12 189 THR A CA 1
ATOM 1444 C C . THR A 1 189 ? -11.613 11.180 6.188 1.00 84.12 189 THR A C 1
ATOM 1446 O O . THR A 1 189 ? -12.188 11.678 7.137 1.00 84.12 189 THR A O 1
ATOM 1449 N N . GLN A 1 190 ? -11.144 11.920 5.179 1.00 70.19 190 GLN A N 1
ATOM 1450 C CA . GLN A 1 190 ? -10.982 13.375 5.233 1.00 70.19 190 GLN A CA 1
ATOM 1451 C C . GLN A 1 190 ? -12.276 14.213 5.123 1.00 70.19 190 GLN A C 1
ATOM 1453 O O . GLN A 1 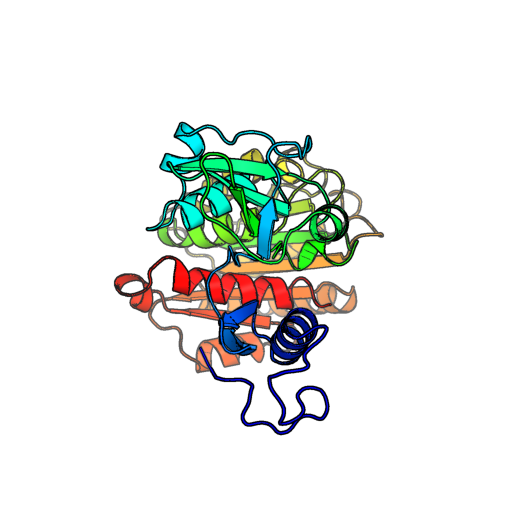190 ? -12.243 15.376 4.716 1.00 70.19 190 GLN A O 1
ATOM 1458 N N . THR A 1 191 ? -13.429 13.618 5.395 1.00 68.44 191 THR A N 1
ATOM 1459 C CA . THR A 1 191 ? -14.741 14.271 5.423 1.00 68.44 191 THR A CA 1
ATOM 1460 C C . THR A 1 191 ? -15.489 13.768 6.646 1.00 68.44 191 THR A C 1
ATOM 1462 O O . THR A 1 191 ? -15.207 12.667 7.093 1.00 68.44 191 THR A O 1
ATOM 1465 N N . ALA A 1 192 ? -16.497 14.509 7.126 1.00 67.12 192 ALA A N 1
ATOM 1466 C CA . ALA A 1 192 ? -17.297 14.147 8.310 1.00 67.12 192 ALA A CA 1
ATOM 1467 C C . ALA A 1 192 ? -17.964 12.752 8.265 1.00 67.12 192 ALA A C 1
ATOM 1469 O O . ALA A 1 192 ? -18.607 12.355 9.224 1.00 67.12 192 ALA A O 1
ATOM 1470 N N . ASN A 1 193 ? -17.885 12.058 7.125 1.00 74.44 193 ASN A N 1
ATOM 1471 C CA . ASN A 1 193 ? -18.123 10.627 7.006 1.00 74.44 193 ASN A CA 1
ATOM 1472 C C . ASN A 1 193 ? -17.086 10.048 6.041 1.00 74.44 193 ASN A C 1
ATOM 1474 O O . ASN A 1 193 ? -16.826 10.644 4.987 1.00 74.44 193 ASN A O 1
ATOM 1478 N N . ALA A 1 194 ? -16.558 8.861 6.329 1.00 85.25 194 ALA A N 1
ATOM 1479 C CA . ALA A 1 194 ? -15.648 8.195 5.408 1.00 85.25 194 ALA A CA 1
ATOM 1480 C C . ALA A 1 194 ? -16.353 7.779 4.103 1.00 85.25 194 ALA A C 1
ATOM 1482 O O . ALA A 1 194 ? -17.487 7.280 4.105 1.00 85.25 194 ALA A O 1
ATOM 1483 N N . MET A 1 195 ? -15.660 7.937 2.973 1.00 88.75 195 MET A N 1
ATOM 1484 C CA . MET A 1 195 ? -16.200 7.646 1.640 1.00 88.75 195 MET A CA 1
ATOM 1485 C C . MET A 1 195 ? -15.306 6.693 0.852 1.00 88.75 195 MET A C 1
ATOM 1487 O O . MET A 1 195 ? -14.092 6.885 0.785 1.00 88.75 195 MET A O 1
ATOM 1491 N N . ILE A 1 196 ? -15.922 5.733 0.156 1.00 93.00 196 ILE A N 1
ATOM 1492 C CA . ILE A 1 196 ? -15.252 4.972 -0.905 1.00 93.00 196 ILE A CA 1
ATOM 1493 C C . ILE A 1 196 ? -15.047 5.909 -2.100 1.00 93.00 196 ILE A C 1
ATOM 1495 O O . ILE A 1 196 ? -16.016 6.346 -2.720 1.00 93.00 196 ILE A O 1
ATOM 1499 N N . LYS A 1 197 ? -13.789 6.222 -2.414 1.00 93.19 197 LYS A N 1
ATOM 1500 C CA . LYS A 1 197 ? -13.387 7.016 -3.584 1.00 93.19 197 LYS A CA 1
ATOM 1501 C C . LYS A 1 197 ? -13.136 6.142 -4.808 1.00 93.19 197 LYS A C 1
ATOM 1503 O O . LYS A 1 197 ? -13.442 6.555 -5.919 1.00 93.19 197 LYS A O 1
ATOM 1508 N N . VAL A 1 198 ? -12.608 4.937 -4.592 1.00 95.19 198 VAL A N 1
ATOM 1509 C CA . VAL A 1 198 ? -12.300 3.968 -5.652 1.00 95.19 198 VAL A CA 1
ATOM 1510 C C . VAL A 1 198 ? -12.693 2.574 -5.177 1.00 95.19 198 VAL A C 1
ATOM 1512 O O . VAL A 1 198 ? -12.267 2.158 -4.102 1.00 95.19 198 VAL A O 1
ATOM 1515 N N . LYS A 1 199 ? -13.480 1.851 -5.972 1.00 97.31 199 LYS A N 1
ATOM 1516 C CA . LYS A 1 199 ? -13.813 0.426 -5.800 1.00 97.31 199 LYS A CA 1
ATOM 1517 C C . LYS A 1 199 ? -12.860 -0.450 -6.611 1.00 97.31 199 LYS A C 1
ATOM 1519 O O . LYS A 1 199 ? -12.303 0.016 -7.598 1.00 97.31 199 LYS A O 1
ATOM 1524 N N . PHE A 1 200 ? -12.730 -1.734 -6.276 1.00 95.75 200 PHE A N 1
ATOM 1525 C CA . PHE A 1 200 ? -11.854 -2.662 -7.012 1.00 95.75 200 PHE A CA 1
ATOM 1526 C C . PHE A 1 200 ? -12.274 -2.861 -8.478 1.00 95.75 200 PHE A C 1
ATOM 1528 O O . PHE A 1 200 ? -11.439 -3.036 -9.365 1.00 95.75 200 PHE A O 1
ATOM 1535 N N . ASN A 1 201 ? -13.576 -2.779 -8.770 1.00 94.88 201 ASN A N 1
ATOM 1536 C CA . ASN A 1 201 ? -14.091 -2.878 -10.138 1.00 94.88 201 ASN A CA 1
ATOM 1537 C C . ASN A 1 201 ? -14.063 -1.560 -10.932 1.00 94.88 201 ASN A C 1
ATOM 1539 O O . ASN A 1 201 ? -14.378 -1.579 -12.126 1.00 94.88 201 ASN A O 1
ATOM 1543 N N . ASP A 1 202 ? -13.660 -0.440 -10.328 1.00 95.56 202 ASP A N 1
ATOM 1544 C CA . ASP A 1 202 ? -13.504 0.811 -11.064 1.00 95.56 202 ASP A CA 1
ATOM 1545 C C . ASP A 1 202 ? -12.303 0.720 -12.009 1.00 95.56 202 ASP A C 1
ATOM 1547 O O . ASP A 1 202 ? -11.237 0.212 -11.656 1.00 95.56 202 ASP A O 1
ATOM 1551 N N . LYS A 1 203 ? -12.421 1.296 -13.212 1.00 90.94 203 LYS A N 1
ATOM 1552 C CA . LYS A 1 203 ? -11.282 1.390 -14.148 1.00 90.94 203 LYS A CA 1
ATOM 1553 C C . LYS A 1 203 ? -10.079 2.084 -13.504 1.00 90.94 203 LYS A C 1
ATOM 1555 O O . LYS A 1 20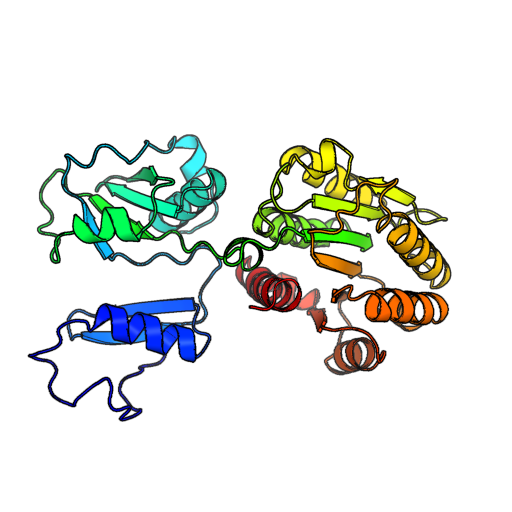3 ? -8.941 1.717 -13.779 1.00 90.94 203 LYS A O 1
ATOM 1560 N N . THR A 1 204 ? -10.339 3.050 -12.626 1.00 90.75 204 THR A N 1
ATOM 1561 C CA . THR A 1 204 ? -9.323 3.768 -11.854 1.00 90.75 204 THR A CA 1
ATOM 1562 C C . THR A 1 204 ? -8.481 2.833 -10.988 1.00 90.75 204 THR A C 1
ATOM 1564 O O . THR A 1 204 ? -7.269 2.998 -10.939 1.00 90.75 204 THR A O 1
ATOM 1567 N N . SER A 1 205 ? -9.079 1.790 -10.405 1.00 89.06 205 SER A N 1
ATOM 1568 C CA . SER A 1 205 ? -8.387 0.767 -9.605 1.00 89.06 205 SER A CA 1
ATOM 1569 C C . SER A 1 205 ? -7.398 -0.088 -10.406 1.00 89.06 205 SER A C 1
ATOM 1571 O O . SER A 1 205 ? -6.548 -0.768 -9.839 1.00 89.06 205 SER A O 1
ATOM 1573 N N . GLN A 1 206 ? -7.497 -0.053 -11.738 1.00 82.06 206 GLN A N 1
ATOM 1574 C CA . GLN A 1 206 ? -6.732 -0.892 -12.666 1.00 82.06 206 GLN A CA 1
ATOM 1575 C C . GLN A 1 206 ? -5.696 -0.090 -13.466 1.00 82.06 206 GLN A C 1
ATOM 1577 O O . GLN A 1 206 ? -4.916 -0.675 -14.222 1.00 82.06 206 GLN A O 1
ATOM 1582 N N . VAL A 1 207 ? -5.701 1.240 -13.324 1.00 82.31 207 VAL A N 1
ATOM 1583 C CA . VAL A 1 207 ? -4.827 2.174 -14.037 1.00 82.31 207 VAL A CA 1
ATOM 1584 C C . VAL A 1 207 ? -4.074 3.011 -13.012 1.00 82.31 207 VAL A C 1
ATOM 1586 O O . VAL A 1 207 ? -4.601 3.982 -12.476 1.00 82.31 207 VAL A O 1
ATOM 1589 N N . GLU A 1 208 ? -2.814 2.650 -12.784 1.00 80.44 208 GLU A N 1
ATOM 1590 C CA . GLU A 1 208 ? -1.917 3.253 -11.787 1.00 80.44 208 GLU A CA 1
ATOM 1591 C C . GLU A 1 208 ? -1.944 4.790 -11.800 1.00 80.44 208 GLU A C 1
ATOM 1593 O O . GLU A 1 208 ? -2.188 5.419 -10.777 1.00 80.44 208 GLU A O 1
ATOM 1598 N N . THR A 1 209 ? -1.804 5.425 -12.968 1.00 79.12 209 THR A N 1
ATOM 1599 C CA . THR A 1 209 ? -1.816 6.895 -13.066 1.00 79.12 209 THR A CA 1
ATOM 1600 C C . THR A 1 209 ? -3.138 7.520 -12.610 1.00 79.12 209 THR A C 1
ATOM 1602 O O . THR A 1 209 ? -3.120 8.573 -11.975 1.00 79.12 209 THR A O 1
ATOM 1605 N N . ALA A 1 210 ? -4.274 6.883 -12.911 1.00 87.25 210 ALA A N 1
ATOM 1606 C CA . ALA A 1 210 ? -5.587 7.368 -12.492 1.00 87.25 210 ALA A CA 1
ATOM 1607 C C . ALA A 1 210 ? -5.779 7.176 -10.980 1.00 87.25 210 ALA A C 1
ATOM 1609 O O . ALA A 1 210 ? -6.191 8.108 -10.293 1.00 87.25 210 ALA A O 1
ATOM 1610 N N . LEU A 1 211 ? -5.392 6.009 -10.454 1.00 87.88 211 LEU A N 1
ATOM 1611 C CA . LEU A 1 211 ? -5.407 5.711 -9.022 1.00 87.88 211 LEU A CA 1
ATOM 1612 C C . LEU A 1 211 ? -4.578 6.717 -8.217 1.00 87.88 211 LEU A C 1
ATOM 1614 O O . LEU A 1 211 ? -5.050 7.252 -7.218 1.00 87.88 211 LEU A O 1
ATOM 1618 N N . LEU A 1 212 ? -3.359 7.019 -8.667 1.00 85.50 212 LEU A N 1
ATOM 1619 C CA . LEU A 1 212 ? -2.506 8.018 -8.023 1.00 85.50 212 LEU A CA 1
ATOM 1620 C C . LEU A 1 212 ? -3.124 9.422 -8.070 1.00 85.50 212 LEU A C 1
ATOM 1622 O O . LEU A 1 212 ? -2.858 10.239 -7.191 1.00 85.50 212 LEU A O 1
ATOM 1626 N N . GLY A 1 213 ? -3.924 9.728 -9.096 1.00 85.88 213 GLY A N 1
ATOM 1627 C CA . GLY A 1 213 ? -4.722 10.952 -9.161 1.00 85.88 213 GLY A CA 1
ATOM 1628 C C . GLY A 1 213 ? -5.758 11.014 -8.039 1.00 85.88 213 GLY A C 1
ATOM 1629 O O . GLY A 1 213 ? -5.799 12.005 -7.309 1.00 85.88 213 GLY A O 1
ATOM 1630 N N . GLU A 1 214 ? -6.519 9.933 -7.850 1.00 88.06 214 GLU A N 1
ATOM 1631 C CA . GLU A 1 214 ? -7.519 9.824 -6.781 1.00 88.06 214 GLU A CA 1
ATOM 1632 C C . GLU A 1 214 ? -6.896 9.837 -5.390 1.00 88.06 214 GLU A C 1
ATOM 1634 O O . GLU A 1 214 ? -7.395 10.534 -4.520 1.00 88.06 214 GLU A O 1
ATOM 1639 N N . ILE A 1 215 ? -5.775 9.147 -5.169 1.00 85.69 215 ILE A N 1
ATOM 1640 C CA . ILE A 1 215 ? -5.074 9.165 -3.874 1.00 85.69 215 ILE A CA 1
ATOM 1641 C C . ILE A 1 215 ? -4.594 10.579 -3.540 1.00 85.69 215 ILE A C 1
ATOM 1643 O O . ILE A 1 215 ? -4.795 11.059 -2.426 1.00 85.69 215 ILE A O 1
ATOM 1647 N N . ARG A 1 216 ? -4.003 11.285 -4.515 1.00 84.38 216 ARG A N 1
ATOM 1648 C CA . ARG A 1 216 ? -3.601 12.686 -4.325 1.00 84.38 216 ARG A CA 1
ATOM 1649 C C . ARG A 1 216 ? -4.802 13.591 -4.061 1.00 84.38 216 ARG A C 1
ATOM 1651 O O . ARG A 1 216 ? -4.672 14.529 -3.286 1.00 84.38 216 ARG A O 1
ATOM 1658 N N . GLY A 1 217 ? -5.941 13.343 -4.708 1.00 81.56 217 GLY A N 1
ATOM 1659 C CA . GLY A 1 217 ? -7.181 14.095 -4.502 1.00 81.56 217 GLY A CA 1
ATOM 1660 C C . GLY A 1 217 ? -7.840 13.808 -3.152 1.00 81.56 217 GLY A C 1
ATOM 1661 O O . GLY A 1 217 ? -8.269 14.734 -2.473 1.00 81.56 217 GLY A O 1
ATOM 1662 N N . ALA A 1 218 ? -7.855 12.544 -2.735 1.00 76.81 218 ALA A N 1
ATOM 1663 C CA . ALA A 1 218 ? -8.375 12.080 -1.455 1.00 76.81 218 ALA A CA 1
ATOM 1664 C C . ALA A 1 218 ? -7.609 12.653 -0.262 1.00 76.81 218 ALA A C 1
ATOM 1666 O O . ALA A 1 218 ? -8.162 12.668 0.828 1.00 76.81 218 ALA A O 1
ATOM 1667 N N . ALA A 1 219 ? -6.378 13.118 -0.489 1.00 69.75 219 ALA A N 1
ATOM 1668 C CA . ALA A 1 219 ? -5.513 13.703 0.520 1.00 69.75 219 ALA A CA 1
ATOM 1669 C C . ALA A 1 219 ? -5.427 15.249 0.475 1.00 69.75 219 ALA A C 1
ATOM 1671 O O . ALA A 1 219 ? -4.584 15.850 1.142 1.00 69.75 219 ALA A O 1
ATOM 1672 N N . LYS A 1 220 ? -6.273 15.921 -0.327 1.00 67.31 220 LYS A N 1
ATOM 1673 C CA . LYS A 1 220 ? -6.263 17.389 -0.498 1.00 67.31 220 LYS A CA 1
ATOM 1674 C C . LYS A 1 220 ? -7.027 18.188 0.566 1.00 67.31 220 LYS A C 1
ATOM 1676 O O . LYS A 1 220 ? -7.105 19.409 0.433 1.00 67.31 220 LYS A O 1
ATOM 1681 N N . ASN A 1 221 ? -7.548 17.583 1.629 1.00 60.19 221 ASN A N 1
ATOM 1682 C CA . ASN A 1 221 ? -8.341 18.326 2.612 1.00 60.19 221 ASN A CA 1
ATOM 1683 C C . ASN A 1 221 ? -7.457 18.837 3.753 1.00 60.19 221 ASN A C 1
ATOM 1685 O O . ASN A 1 221 ? -7.437 18.293 4.856 1.00 60.19 221 ASN A O 1
ATOM 1689 N N . ALA A 1 222 ? -6.702 19.902 3.479 1.00 51.09 222 ALA A N 1
ATOM 1690 C CA . ALA A 1 222 ? -5.930 20.590 4.506 1.00 51.09 222 ALA A CA 1
ATOM 1691 C C . ALA A 1 222 ? -6.848 21.024 5.668 1.00 51.09 222 ALA A C 1
ATOM 1693 O O . ALA A 1 222 ? -7.816 21.752 5.458 1.00 51.09 222 ALA A O 1
ATOM 1694 N N . GLY A 1 223 ? -6.530 20.575 6.886 1.00 59.22 223 GLY A N 1
ATOM 1695 C CA . GLY A 1 223 ? -7.205 20.993 8.119 1.00 59.22 223 GLY A CA 1
ATOM 1696 C C . GLY A 1 223 ? -8.333 20.084 8.616 1.00 59.22 223 GLY A C 1
ATOM 1697 O O . GLY A 1 223 ? -8.876 20.363 9.682 1.00 59.22 223 GLY A O 1
ATOM 1698 N N . PHE A 1 224 ? -8.674 19.000 7.912 1.00 72.81 224 PHE A N 1
ATOM 1699 C CA . PHE A 1 224 ? -9.543 17.972 8.489 1.00 72.81 224 PHE A CA 1
ATOM 1700 C C . PHE A 1 224 ? -8.734 17.099 9.458 1.00 72.81 224 PHE A C 1
ATOM 1702 O O . PHE A 1 224 ? -7.639 16.652 9.122 1.00 72.81 224 PHE A O 1
ATOM 1709 N N . GLN A 1 225 ? -9.252 16.890 10.665 1.00 79.25 225 GLN A N 1
ATOM 1710 C CA . GLN A 1 225 ? -8.674 16.000 11.672 1.00 79.25 225 GLN A CA 1
ATOM 1711 C C . GLN A 1 225 ? -9.717 14.928 11.973 1.00 79.25 225 GLN A C 1
ATOM 1713 O O . GLN A 1 225 ? -10.756 15.275 12.542 1.00 79.25 225 GLN A O 1
ATOM 1718 N N . PRO A 1 226 ? -9.509 13.672 11.545 1.00 81.25 226 PRO A N 1
ATOM 1719 C CA . PRO A 1 226 ? -10.498 12.636 11.784 1.00 81.25 226 PRO A CA 1
ATOM 1720 C C . PRO A 1 226 ? -10.629 12.348 13.273 1.00 81.25 226 PRO A C 1
ATOM 1722 O O . PRO A 1 226 ? -9.657 12.269 14.019 1.00 81.25 226 PRO A O 1
ATOM 1725 N N . SER A 1 227 ? -11.865 12.138 13.686 1.00 87.00 227 SER A N 1
ATOM 1726 C CA . SER A 1 227 ? -12.219 11.575 14.977 1.00 87.00 227 SER A CA 1
ATOM 1727 C C . SER A 1 227 ? -12.070 10.049 14.976 1.00 87.00 227 SER A C 1
ATOM 1729 O O . SER A 1 227 ? -11.940 9.399 13.936 1.00 87.00 227 SER A O 1
ATOM 1731 N N . ASN A 1 228 ? -12.181 9.441 16.155 1.00 86.12 228 ASN A N 1
ATOM 1732 C CA . ASN A 1 228 ? -12.318 7.990 16.278 1.00 86.12 228 ASN A CA 1
ATOM 1733 C C . ASN A 1 228 ? -13.539 7.440 15.505 1.00 86.12 228 ASN A C 1
ATOM 1735 O O . ASN A 1 228 ? -13.431 6.389 14.877 1.00 86.12 228 ASN A O 1
ATOM 1739 N N . SER A 1 229 ? -14.666 8.164 15.475 1.00 88.31 229 SER A N 1
ATOM 1740 C CA . SER A 1 229 ? -15.846 7.774 14.688 1.00 88.31 229 SER A CA 1
ATOM 1741 C C . SER A 1 229 ? -15.604 7.791 13.177 1.00 88.31 229 SER A C 1
ATOM 1743 O O . SER A 1 229 ? -16.129 6.932 12.472 1.00 88.31 229 SER A O 1
ATOM 1745 N N . ASP A 1 230 ? -14.759 8.693 12.670 1.00 90.06 230 ASP A N 1
ATOM 1746 C CA . ASP A 1 230 ? -14.423 8.720 11.239 1.00 90.06 230 ASP A CA 1
ATOM 1747 C C . ASP A 1 230 ? -13.649 7.457 10.826 1.00 90.06 230 ASP A C 1
ATOM 1749 O O . ASP A 1 230 ? -13.854 6.915 9.736 1.00 90.06 230 ASP A O 1
ATOM 1753 N N . TYR A 1 231 ? -12.806 6.928 11.719 1.00 90.12 231 TYR A N 1
ATOM 1754 C CA . TYR A 1 231 ? -12.147 5.636 11.522 1.00 90.12 231 TYR A CA 1
ATOM 1755 C C . TYR A 1 231 ? -13.108 4.459 11.625 1.00 90.12 231 TYR A C 1
ATOM 1757 O O . TYR A 1 231 ? -13.021 3.525 10.821 1.00 90.12 231 TYR A O 1
ATOM 1765 N N . ASP A 1 232 ? -14.054 4.504 12.563 1.00 90.75 232 ASP A N 1
ATOM 1766 C CA . ASP A 1 232 ? -15.105 3.493 12.663 1.00 90.75 232 ASP A CA 1
ATOM 1767 C C . ASP A 1 232 ? -15.902 3.402 11.352 1.00 90.75 232 ASP A C 1
ATOM 1769 O O . ASP A 1 232 ? -16.183 2.297 10.865 1.00 90.75 232 ASP A O 1
ATOM 1773 N N . ASP A 1 233 ? -16.223 4.543 10.746 1.00 92.50 233 ASP A N 1
ATOM 1774 C CA . ASP A 1 233 ? -16.884 4.628 9.447 1.00 92.50 233 ASP A CA 1
ATOM 1775 C C . ASP A 1 233 ? -15.978 4.162 8.311 1.00 92.50 233 ASP A C 1
ATOM 1777 O O . ASP A 1 233 ? -16.411 3.378 7.462 1.00 92.50 233 ASP A O 1
ATOM 1781 N N . ALA A 1 234 ? -14.704 4.557 8.304 1.00 93.69 234 ALA A N 1
ATOM 1782 C CA . ALA A 1 234 ? -13.759 4.146 7.270 1.00 93.69 234 ALA A CA 1
ATOM 1783 C C . ALA A 1 234 ? -13.596 2.629 7.211 1.00 93.69 234 ALA A C 1
ATOM 1785 O O . ALA A 1 234 ? -13.667 2.045 6.129 1.00 93.69 234 ALA A O 1
ATOM 1786 N N . ILE A 1 235 ? -13.471 1.963 8.360 1.00 94.81 235 ILE A N 1
ATOM 1787 C CA . ILE A 1 235 ? -13.389 0.501 8.384 1.00 94.81 235 ILE A CA 1
ATOM 1788 C C . ILE A 1 235 ? -14.722 -0.143 7.962 1.00 94.81 235 ILE A C 1
ATOM 1790 O O . ILE A 1 235 ? -14.715 -1.194 7.320 1.00 94.81 235 ILE A O 1
ATOM 1794 N N . THR A 1 236 ? -15.867 0.506 8.202 1.00 95.50 236 THR A N 1
ATOM 1795 C CA . THR A 1 236 ? -17.156 0.067 7.623 1.00 95.50 236 THR A CA 1
ATOM 1796 C C . THR A 1 236 ? -17.117 0.113 6.096 1.00 95.50 236 THR A C 1
ATOM 1798 O O . THR A 1 236 ? -17.487 -0.852 5.430 1.00 95.50 236 THR A O 1
ATOM 1801 N N . ARG A 1 237 ? -16.594 1.202 5.520 1.00 96.50 237 ARG A N 1
ATOM 1802 C CA . ARG A 1 237 ? -16.421 1.335 4.065 1.00 96.50 237 ARG A CA 1
ATOM 1803 C C . ARG A 1 237 ? -15.450 0.310 3.495 1.00 96.50 237 ARG A C 1
ATOM 1805 O O . ARG A 1 237 ? -15.678 -0.193 2.401 1.00 96.50 237 ARG A O 1
ATOM 1812 N N . VAL A 1 238 ? -14.404 -0.047 4.235 1.00 97.00 238 VAL A N 1
ATOM 1813 C CA . VAL A 1 238 ? -13.493 -1.137 3.861 1.00 97.00 238 VAL A CA 1
ATOM 1814 C C . VAL A 1 238 ? -14.229 -2.480 3.813 1.00 97.00 238 VAL A C 1
ATOM 1816 O O . VAL A 1 238 ? -14.051 -3.238 2.862 1.00 97.00 238 VAL A O 1
ATOM 1819 N N . GLN A 1 239 ? -15.092 -2.779 4.790 1.00 96.69 239 GLN A N 1
ATOM 1820 C CA . GLN A 1 239 ? -15.908 -3.998 4.756 1.00 96.69 239 GLN A CA 1
ATOM 1821 C C . GLN A 1 239 ? -16.848 -4.025 3.544 1.00 96.69 239 GLN A C 1
ATOM 1823 O O . GLN A 1 239 ? -17.004 -5.075 2.925 1.00 96.69 239 GLN A O 1
ATOM 1828 N N . GLU A 1 240 ? -17.438 -2.882 3.174 1.00 96.81 240 GLU A N 1
ATOM 1829 C CA . GLU A 1 240 ? -18.224 -2.752 1.940 1.00 96.81 240 GLU A CA 1
ATOM 1830 C C . GLU A 1 240 ? -17.355 -2.997 0.696 1.00 96.81 240 GLU A C 1
ATOM 1832 O O . GLU A 1 240 ? -17.803 -3.641 -0.256 1.00 96.81 240 GLU A O 1
ATOM 1837 N N . LEU A 1 241 ? -16.120 -2.492 0.687 1.00 96.81 241 LEU A N 1
ATOM 1838 C CA . LEU A 1 241 ? -15.171 -2.624 -0.417 1.00 96.81 241 LEU A CA 1
ATOM 1839 C C . LEU A 1 241 ? -14.815 -4.094 -0.703 1.00 96.81 241 LEU A C 1
ATOM 1841 O O . LEU A 1 241 ? -14.831 -4.502 -1.863 1.00 96.81 241 LEU A O 1
ATOM 1845 N N . PHE A 1 242 ? -14.591 -4.899 0.343 1.00 97.44 242 PHE A N 1
ATOM 1846 C CA . PHE A 1 242 ? -14.352 -6.350 0.265 1.00 97.44 242 PHE A CA 1
ATOM 1847 C C . PHE A 1 242 ? -15.642 -7.153 0.038 1.00 97.44 242 PHE A C 1
ATOM 1849 O O . PHE A 1 242 ? -15.993 -8.070 0.784 1.00 97.44 242 PHE A O 1
ATOM 1856 N N . THR A 1 243 ? -16.387 -6.775 -0.998 1.00 97.00 243 THR A N 1
ATOM 1857 C CA . THR A 1 243 ? -17.556 -7.510 -1.480 1.00 97.00 243 THR A CA 1
ATOM 1858 C C . THR A 1 243 ? -17.498 -7.655 -2.994 1.00 97.00 243 THR A C 1
ATOM 1860 O O . THR A 1 243 ? -17.019 -6.765 -3.700 1.00 97.00 243 THR A O 1
ATOM 1863 N N . GLN A 1 244 ? -18.066 -8.743 -3.526 1.00 95.81 244 GLN A N 1
ATOM 1864 C CA . GLN A 1 244 ? -18.136 -8.962 -4.979 1.00 95.81 244 GLN A CA 1
ATOM 1865 C C . GLN A 1 244 ? -18.807 -7.791 -5.716 1.00 95.81 244 GLN A C 1
ATOM 1867 O O . GLN A 1 244 ? -18.414 -7.443 -6.827 1.00 95.81 244 GLN A O 1
ATOM 1872 N N . LYS A 1 245 ? -19.779 -7.122 -5.075 1.00 97.00 245 LYS A N 1
ATOM 1873 C CA . LYS A 1 245 ? -20.448 -5.922 -5.605 1.00 97.00 245 LYS A CA 1
ATOM 1874 C C . LYS A 1 245 ? -19.463 -4.788 -5.915 1.00 97.00 245 LYS A C 1
ATOM 1876 O O . LYS A 1 245 ? -19.657 -4.061 -6.888 1.00 97.00 245 LYS A O 1
ATOM 1881 N N . ASN A 1 246 ? -18.426 -4.639 -5.095 1.00 97.00 246 ASN A N 1
ATOM 1882 C CA . ASN A 1 246 ? -17.390 -3.622 -5.250 1.00 97.00 246 ASN A CA 1
ATOM 1883 C C . ASN A 1 246 ? -16.118 -4.161 -5.928 1.00 97.00 246 ASN A C 1
ATOM 1885 O O . ASN A 1 246 ? -15.125 -3.444 -6.012 1.00 97.00 246 ASN A O 1
ATOM 1889 N N . GLY A 1 247 ? -16.172 -5.376 -6.483 1.00 95.38 247 GLY A N 1
ATOM 1890 C CA . GLY A 1 247 ? -15.112 -5.953 -7.306 1.00 95.38 247 GLY A CA 1
ATOM 1891 C C . GLY A 1 247 ? -14.129 -6.860 -6.576 1.00 95.38 247 GLY A C 1
ATOM 1892 O O . GLY A 1 247 ? -13.159 -7.257 -7.207 1.00 95.38 247 GLY A O 1
ATOM 1893 N N . ASP A 1 248 ? -14.379 -7.200 -5.309 1.00 96.56 248 ASP A N 1
ATOM 1894 C CA . ASP A 1 248 ? -13.568 -8.167 -4.560 1.00 96.56 248 ASP A CA 1
ATOM 1895 C C . ASP A 1 248 ? -13.559 -9.536 -5.255 1.00 96.56 248 ASP A C 1
ATOM 1897 O O . ASP A 1 248 ? -14.609 -10.084 -5.623 1.00 96.56 248 ASP A O 1
ATOM 1901 N N . ARG A 1 249 ? -12.364 -10.086 -5.460 1.00 93.81 249 ARG A N 1
ATOM 1902 C CA . ARG A 1 249 ? -12.129 -11.305 -6.231 1.00 93.81 249 ARG A CA 1
ATOM 1903 C C . ARG A 1 249 ? -11.841 -12.446 -5.270 1.00 93.81 249 ARG A C 1
ATOM 1905 O O . ARG A 1 249 ? -10.828 -12.456 -4.586 1.00 93.81 249 ARG A O 1
ATOM 1912 N N . SER A 1 250 ? -12.646 -13.505 -5.323 1.00 92.06 250 SER A N 1
ATOM 1913 C CA . SER A 1 250 ? -12.437 -14.706 -4.494 1.00 92.06 250 SER A CA 1
ATOM 1914 C C . SER A 1 250 ? -11.086 -15.402 -4.719 1.00 92.06 250 SER A C 1
ATOM 1916 O O . SER A 1 250 ? -10.621 -16.141 -3.856 1.00 92.06 250 SER A O 1
ATOM 1918 N N . SER A 1 251 ? -10.459 -15.187 -5.881 1.00 89.12 251 SER A N 1
ATOM 1919 C CA . SER A 1 251 ? -9.120 -15.692 -6.201 1.00 89.12 251 SER A CA 1
ATOM 1920 C C . SER A 1 251 ? -7.980 -14.786 -5.720 1.00 89.12 251 SER A C 1
ATOM 1922 O O . SER A 1 251 ? -6.820 -15.159 -5.882 1.00 89.12 251 SER A O 1
ATOM 1924 N N . ALA A 1 252 ? -8.283 -13.576 -5.239 1.00 90.94 252 ALA A N 1
ATOM 1925 C CA . ALA A 1 252 ? -7.299 -12.612 -4.770 1.00 90.94 252 ALA A CA 1
ATOM 1926 C C . ALA A 1 252 ? -7.143 -12.672 -3.244 1.00 90.94 252 ALA A C 1
ATOM 1928 O O . ALA A 1 252 ? -8.029 -13.121 -2.518 1.00 90.94 252 ALA A O 1
ATOM 1929 N N . LYS A 1 253 ? -5.977 -12.253 -2.750 1.00 92.38 253 LYS A N 1
ATOM 1930 C CA . LYS A 1 253 ? -5.735 -12.048 -1.320 1.00 92.38 253 LYS A CA 1
ATOM 1931 C C . LYS A 1 253 ? -6.097 -10.622 -0.936 1.00 92.38 253 LYS A C 1
ATOM 1933 O O . LYS A 1 253 ? -5.695 -9.677 -1.610 1.00 92.38 253 LYS A O 1
ATOM 1938 N N . ASN A 1 254 ? -6.786 -10.479 0.186 1.00 95.38 254 ASN A N 1
ATOM 1939 C CA . ASN A 1 254 ? -7.295 -9.188 0.622 1.00 95.38 254 ASN A CA 1
ATOM 1940 C C . ASN A 1 254 ? -6.336 -8.548 1.615 1.00 95.38 254 ASN A C 1
ATOM 1942 O O . ASN A 1 254 ? -5.865 -9.204 2.547 1.00 95.38 254 ASN A O 1
ATOM 1946 N N . VAL A 1 255 ? -6.047 -7.266 1.404 1.00 94.81 255 VAL A N 1
ATOM 1947 C CA . VAL A 1 255 ? -5.143 -6.490 2.252 1.00 94.81 255 VAL A CA 1
ATOM 1948 C C . VAL A 1 255 ? -5.802 -5.172 2.625 1.00 94.81 255 VAL A C 1
ATOM 1950 O O . VAL A 1 255 ? -6.190 -4.403 1.752 1.00 94.81 255 VAL A O 1
ATOM 1953 N N . LEU A 1 256 ? -5.909 -4.893 3.917 1.00 95.56 256 LEU A N 1
ATOM 1954 C CA . LEU A 1 256 ? -6.228 -3.578 4.448 1.00 95.56 256 LEU A CA 1
ATOM 1955 C C . LEU A 1 256 ? -4.922 -2.854 4.775 1.00 95.56 256 LEU A C 1
ATOM 1957 O O . LEU A 1 256 ? -4.149 -3.306 5.615 1.00 95.56 256 LEU A O 1
ATOM 1961 N N . LEU A 1 257 ? -4.706 -1.714 4.134 1.00 93.69 257 LEU A N 1
ATOM 1962 C CA . LEU A 1 257 ? -3.645 -0.774 4.448 1.00 93.69 257 LEU A CA 1
ATOM 1963 C C . LEU A 1 257 ? -4.262 0.504 5.023 1.00 93.69 257 LEU A C 1
ATOM 1965 O O . LEU A 1 257 ? -4.954 1.234 4.314 1.00 93.69 257 LEU A O 1
ATOM 1969 N N . VAL A 1 258 ? -3.998 0.795 6.292 1.00 91.69 258 VAL A N 1
ATOM 1970 C CA . VAL A 1 258 ? -4.381 2.069 6.915 1.00 91.69 258 VAL A CA 1
ATOM 1971 C C . VAL A 1 258 ? -3.164 2.974 6.950 1.00 91.69 258 VAL A C 1
ATOM 1973 O O . VAL A 1 258 ? -2.124 2.571 7.460 1.00 91.69 258 VAL A O 1
ATOM 1976 N N . VAL A 1 259 ? -3.284 4.187 6.416 1.00 88.75 259 VAL A N 1
ATOM 1977 C CA . VAL A 1 259 ? -2.193 5.163 6.395 1.00 88.75 259 VAL A CA 1
ATOM 1978 C C . VAL A 1 259 ? -2.689 6.468 7.003 1.00 88.75 259 VAL A C 1
ATOM 1980 O O . VAL A 1 259 ? -3.582 7.096 6.435 1.00 88.75 259 VAL A O 1
ATOM 1983 N N . THR A 1 260 ? -2.135 6.843 8.156 1.00 87.56 260 THR A N 1
ATOM 1984 C CA . THR A 1 260 ? -2.667 7.925 8.995 1.00 87.56 260 THR A CA 1
ATOM 1985 C C . THR A 1 260 ? -1.585 8.762 9.678 1.00 87.56 260 THR A C 1
ATOM 1987 O O . THR A 1 260 ? -0.563 8.219 10.093 1.00 87.56 260 THR A O 1
ATOM 1990 N N . ASP A 1 261 ? -1.809 10.069 9.828 1.00 83.94 261 ASP A N 1
ATOM 1991 C CA . ASP A 1 261 ? -1.077 10.922 10.781 1.00 83.94 261 ASP A CA 1
ATOM 1992 C C . ASP A 1 261 ? -1.810 11.144 12.122 1.00 83.94 261 ASP A C 1
ATOM 1994 O O . ASP A 1 261 ? -1.172 11.460 13.126 1.00 83.94 261 ASP A O 1
ATOM 1998 N N . ALA A 1 262 ? -3.109 10.861 12.197 1.00 84.62 262 ALA A N 1
ATOM 1999 C CA . ALA A 1 262 ? -3.913 10.841 13.422 1.00 84.62 262 ALA A CA 1
ATOM 2000 C C . ALA A 1 262 ? -3.823 9.484 14.162 1.00 84.62 262 ALA A C 1
ATOM 2002 O O . ALA A 1 262 ? -4.811 8.783 14.414 1.00 84.62 262 ALA A O 1
ATOM 2003 N N . THR A 1 263 ? -2.594 9.064 14.492 1.00 82.81 263 THR A N 1
ATOM 2004 C CA . THR A 1 263 ? -2.322 7.733 15.076 1.00 82.81 263 THR A CA 1
ATOM 2005 C C . THR A 1 263 ? -2.999 7.498 16.429 1.00 82.81 263 THR A C 1
ATOM 2007 O O . THR A 1 263 ? -3.366 6.362 16.743 1.00 82.81 263 THR A O 1
ATOM 2010 N N . LYS A 1 264 ? -3.191 8.552 17.231 1.00 82.62 264 LYS A N 1
ATOM 2011 C CA . LYS A 1 264 ? -3.857 8.474 18.541 1.00 82.62 264 LYS A CA 1
ATOM 2012 C C . LYS A 1 264 ? -5.355 8.251 18.383 1.00 82.62 264 LYS A C 1
ATOM 2014 O O . LYS A 1 264 ? -5.921 7.393 19.054 1.00 82.62 264 LYS A O 1
ATOM 2019 N N . GLU A 1 265 ? -5.978 8.990 17.478 1.00 86.06 265 GLU A N 1
ATOM 2020 C CA . GLU A 1 265 ? -7.401 8.920 17.168 1.00 86.06 265 GLU A CA 1
ATOM 2021 C C . GLU A 1 265 ? -7.749 7.537 16.618 1.00 86.06 265 GLU A C 1
ATOM 2023 O O . GLU A 1 265 ? -8.710 6.916 17.078 1.00 86.06 265 GLU A O 1
ATOM 2028 N N . PHE A 1 266 ? -6.907 7.005 15.723 1.00 86.44 266 PHE A N 1
ATOM 2029 C CA . PHE A 1 266 ? -7.032 5.630 15.246 1.00 86.44 266 PHE A CA 1
ATOM 2030 C C . PHE A 1 266 ? -6.894 4.608 16.386 1.00 86.44 266 PHE A C 1
ATOM 2032 O O . PHE A 1 266 ? -7.710 3.695 16.500 1.00 86.44 266 PHE A O 1
ATOM 2039 N N . ALA A 1 267 ? -5.897 4.755 17.268 1.00 81.88 267 ALA A N 1
ATOM 2040 C CA . ALA A 1 267 ? -5.693 3.831 18.388 1.00 81.88 267 ALA A CA 1
ATOM 2041 C C . ALA A 1 267 ? -6.873 3.815 19.384 1.00 81.88 267 ALA A C 1
ATOM 2043 O O . ALA A 1 267 ? -7.110 2.803 20.046 1.00 81.88 267 ALA A O 1
ATOM 2044 N N . LEU A 1 268 ? -7.629 4.914 19.475 1.00 82.56 268 LEU A N 1
ATOM 2045 C CA . LEU A 1 268 ? -8.826 5.042 20.311 1.00 82.56 268 LEU A CA 1
ATOM 2046 C C . LEU A 1 268 ? -10.126 4.591 19.609 1.00 82.56 268 LEU A C 1
ATOM 2048 O O . LEU A 1 268 ? -11.174 4.513 20.258 1.00 82.56 268 LEU A O 1
ATOM 2052 N N . ALA A 1 269 ? -10.088 4.263 18.313 1.00 84.94 269 ALA A N 1
ATOM 2053 C CA . ALA A 1 269 ? -11.238 3.806 17.528 1.00 84.94 269 ALA A CA 1
ATOM 2054 C C . ALA A 1 269 ? -11.586 2.332 17.821 1.00 84.94 269 ALA A C 1
ATOM 2056 O O . ALA A 1 269 ? -11.248 1.396 17.092 1.00 84.94 269 ALA A O 1
ATOM 2057 N N . THR A 1 270 ? -12.255 2.099 18.952 1.00 84.06 270 THR A N 1
ATOM 2058 C CA . THR A 1 270 ? -12.558 0.738 19.431 1.00 84.06 270 THR A CA 1
ATOM 2059 C C . THR A 1 270 ? -13.508 -0.049 18.519 1.00 84.06 270 THR A C 1
ATOM 2061 O O . THR A 1 270 ? -13.359 -1.271 18.407 1.00 84.06 270 THR A O 1
ATOM 2064 N N . ALA A 1 271 ? -14.450 0.601 17.823 1.00 87.19 271 ALA A N 1
ATOM 2065 C CA . ALA A 1 271 ? -15.337 -0.105 16.898 1.00 87.19 271 ALA A CA 1
ATOM 2066 C C . ALA A 1 271 ? -14.619 -0.463 15.586 1.00 87.19 271 ALA A C 1
ATOM 2068 O O . ALA A 1 271 ? -14.828 -1.560 15.062 1.00 87.19 271 ALA A O 1
ATOM 2069 N N . ALA A 1 272 ? -13.714 0.390 15.099 1.00 88.56 272 ALA A N 1
ATOM 2070 C CA . ALA A 1 272 ? -12.787 0.086 14.015 1.00 88.56 272 ALA A CA 1
ATOM 2071 C C . ALA A 1 272 ? -11.946 -1.147 14.360 1.00 88.56 272 ALA A C 1
ATOM 2073 O O . ALA A 1 272 ? -11.871 -2.073 13.551 1.00 88.56 272 ALA A O 1
ATOM 2074 N N . ALA A 1 273 ? -11.411 -1.227 15.585 1.00 87.31 273 ALA A N 1
ATOM 2075 C CA . ALA A 1 273 ? -10.690 -2.409 16.052 1.00 87.31 273 ALA A CA 1
ATOM 2076 C C . ALA A 1 273 ? -11.564 -3.676 15.991 1.00 87.31 273 ALA A C 1
ATOM 2078 O O . ALA A 1 273 ? -11.135 -4.690 15.447 1.00 87.31 273 ALA A O 1
ATOM 2079 N N . GLY A 1 274 ? -12.816 -3.623 16.461 1.00 89.38 274 GLY A N 1
ATOM 2080 C CA . GLY A 1 274 ? -13.761 -4.742 16.339 1.00 89.38 274 GLY A CA 1
ATOM 2081 C C . GLY A 1 274 ? -13.984 -5.194 14.888 1.00 89.38 274 GLY A C 1
ATOM 2082 O O . GLY A 1 274 ? -13.917 -6.387 14.591 1.00 89.38 274 GLY A O 1
ATOM 2083 N N . LYS A 1 275 ? -14.166 -4.243 13.966 1.00 92.75 275 LYS A N 1
ATOM 2084 C CA . LYS A 1 275 ? -14.380 -4.516 12.533 1.00 92.75 275 LYS A CA 1
ATOM 2085 C C . LYS A 1 275 ? -13.127 -5.057 11.836 1.00 92.75 275 LYS A C 1
ATOM 2087 O O . LYS A 1 275 ? -13.250 -5.918 10.962 1.00 92.75 275 LYS A O 1
ATOM 2092 N N . ILE A 1 276 ? -11.933 -4.608 12.234 1.00 92.19 276 ILE A N 1
ATOM 2093 C CA . ILE A 1 276 ? -10.650 -5.167 11.777 1.00 92.19 276 ILE A CA 1
ATOM 2094 C C . ILE A 1 276 ? -10.540 -6.640 12.188 1.00 92.19 276 ILE A C 1
ATOM 2096 O O . ILE A 1 276 ? -10.124 -7.468 11.380 1.00 92.19 276 ILE A O 1
ATOM 2100 N N . ASN A 1 277 ? -11.007 -7.014 13.383 1.00 90.31 277 ASN A N 1
ATOM 2101 C CA . ASN A 1 277 ? -11.009 -8.420 13.815 1.00 90.31 277 ASN A CA 1
ATOM 2102 C C . ASN A 1 277 ? -11.869 -9.283 12.896 1.00 90.31 277 ASN A C 1
ATOM 2104 O O . ASN A 1 277 ? -11.507 -10.414 12.576 1.00 90.31 277 ASN A O 1
ATOM 2108 N N . ASP A 1 278 ? -13.009 -8.754 12.459 1.00 92.31 278 ASP A N 1
ATOM 2109 C CA . ASP A 1 278 ? -13.895 -9.464 11.544 1.00 92.31 278 ASP A CA 1
ATOM 2110 C C . ASP A 1 278 ? -13.299 -9.586 10.137 1.00 92.31 278 ASP A C 1
ATOM 2112 O O . ASP A 1 278 ? -13.474 -10.620 9.491 1.00 92.31 278 ASP A O 1
ATOM 2116 N N . LEU A 1 279 ? -12.541 -8.585 9.678 1.00 93.75 279 LEU A N 1
ATOM 2117 C CA . LEU A 1 279 ? -11.749 -8.675 8.447 1.00 93.75 279 LEU A CA 1
ATOM 2118 C C . LEU A 1 279 ? -10.642 -9.734 8.577 1.00 93.75 279 LEU A C 1
ATOM 2120 O O . LEU A 1 279 ? -10.490 -10.582 7.697 1.00 93.75 279 LEU A O 1
ATOM 2124 N N . LYS A 1 280 ? -9.936 -9.773 9.709 1.00 91.12 280 LYS A N 1
ATOM 2125 C CA . LYS A 1 280 ? -8.886 -10.766 9.969 1.00 91.12 280 LYS A CA 1
ATOM 2126 C C . LYS A 1 280 ? -9.426 -12.197 9.996 1.00 91.12 280 LYS A C 1
ATOM 2128 O O . LYS A 1 280 ? -8.832 -13.086 9.390 1.00 91.12 280 LYS A O 1
ATOM 2133 N N . LYS A 1 281 ? -10.600 -12.428 10.601 1.00 91.75 281 LYS A N 1
ATOM 2134 C CA . LYS A 1 281 ? -11.300 -13.731 10.544 1.00 91.75 281 LYS A CA 1
ATOM 2135 C C . LYS A 1 281 ? -11.635 -14.164 9.110 1.00 91.75 281 LYS A C 1
ATOM 2137 O O . LYS A 1 281 ? -11.735 -15.358 8.849 1.00 91.75 281 LYS A O 1
ATOM 2142 N N . LYS A 1 282 ? -11.791 -13.212 8.182 1.00 92.25 282 LYS A N 1
ATOM 2143 C CA . LYS A 1 282 ? -11.993 -13.457 6.743 1.00 92.25 282 LYS A CA 1
ATOM 2144 C C . LYS A 1 282 ? -10.679 -13.610 5.962 1.00 92.25 282 LYS A C 1
ATOM 2146 O O . LYS A 1 282 ? -10.713 -13.735 4.743 1.00 92.25 282 LYS A O 1
ATOM 2151 N N . GLY A 1 283 ? -9.532 -13.614 6.643 1.00 92.38 283 GLY A N 1
ATOM 2152 C CA . GLY A 1 283 ? -8.215 -13.758 6.026 1.00 92.38 283 GLY A CA 1
ATOM 2153 C C . GLY A 1 283 ? -7.676 -12.478 5.386 1.00 92.38 283 GLY A C 1
ATOM 2154 O O . GLY A 1 283 ? -6.800 -12.568 4.527 1.00 92.38 283 GLY A O 1
ATOM 2155 N N . VAL A 1 284 ? -8.193 -11.305 5.770 1.00 94.06 284 VAL A N 1
ATOM 2156 C CA . VAL A 1 284 ? -7.654 -10.012 5.329 1.00 94.06 284 VAL A CA 1
ATOM 2157 C C . VAL A 1 284 ? -6.387 -9.695 6.120 1.00 94.06 284 VAL A C 1
ATOM 2159 O O . VAL A 1 284 ? -6.428 -9.628 7.349 1.00 94.06 284 VAL A O 1
ATOM 2162 N N . ILE A 1 285 ? -5.282 -9.467 5.410 1.00 93.06 285 ILE A N 1
ATOM 2163 C CA . ILE A 1 285 ? -4.016 -9.003 5.991 1.00 93.06 285 ILE A CA 1
ATOM 2164 C C . ILE A 1 285 ? -4.166 -7.522 6.332 1.00 93.06 285 ILE A C 1
ATOM 2166 O O . ILE A 1 285 ? -4.556 -6.742 5.470 1.00 93.06 285 ILE A O 1
ATOM 2170 N N . THR A 1 286 ? -3.856 -7.117 7.558 1.00 92.44 286 THR A N 1
ATOM 2171 C CA . THR A 1 286 ? -4.003 -5.727 8.007 1.00 92.44 286 THR A CA 1
ATOM 2172 C C . THR A 1 286 ? -2.651 -5.113 8.347 1.00 92.44 286 THR A C 1
ATOM 2174 O O . THR A 1 286 ? -1.973 -5.557 9.274 1.00 92.44 286 THR A O 1
ATOM 2177 N N . VAL A 1 287 ? -2.291 -4.056 7.620 1.00 91.69 287 VAL A N 1
ATOM 2178 C CA . VAL A 1 287 ? -1.074 -3.267 7.829 1.00 91.69 287 VAL A CA 1
ATOM 2179 C C . VAL A 1 287 ? -1.451 -1.829 8.166 1.00 91.69 287 VAL A C 1
ATOM 2181 O O . VAL A 1 287 ? -2.262 -1.214 7.475 1.00 91.69 287 VAL A O 1
ATOM 2184 N N . ILE A 1 288 ? -0.853 -1.283 9.221 1.00 90.06 288 ILE A N 1
ATOM 2185 C CA . ILE A 1 288 ? -1.045 0.108 9.639 1.00 90.06 288 ILE A CA 1
ATOM 2186 C C . ILE A 1 288 ? 0.263 0.867 9.480 1.00 90.06 288 ILE A C 1
ATOM 2188 O O . ILE A 1 288 ? 1.320 0.397 9.895 1.00 90.06 288 ILE A O 1
ATOM 2192 N N . VAL A 1 289 ? 0.172 2.066 8.922 1.00 88.06 289 VAL A N 1
ATOM 2193 C CA . VAL A 1 289 ? 1.276 3.007 8.809 1.00 88.06 289 VAL A CA 1
ATOM 2194 C C . VAL A 1 289 ? 0.882 4.309 9.487 1.00 88.06 289 VAL A C 1
ATOM 2196 O O . VAL A 1 289 ? -0.016 5.012 9.023 1.00 88.06 289 VAL A O 1
ATOM 2199 N N . GLY A 1 290 ? 1.552 4.607 10.594 1.00 87.06 290 GLY A N 1
ATOM 2200 C CA . GLY A 1 290 ? 1.363 5.828 11.363 1.00 87.06 290 GLY A CA 1
ATOM 2201 C C . GLY A 1 290 ? 2.447 6.863 11.080 1.00 87.06 290 GLY A C 1
ATOM 2202 O O . GLY A 1 290 ? 3.619 6.509 10.976 1.00 87.06 290 GLY A O 1
ATOM 2203 N N . PHE A 1 291 ? 2.073 8.136 11.008 1.00 84.00 291 PHE A N 1
ATOM 2204 C CA . PHE A 1 291 ? 2.980 9.278 10.908 1.00 84.00 291 PHE A CA 1
ATOM 2205 C C . PHE A 1 291 ? 2.812 10.200 12.116 1.00 84.00 291 PHE A C 1
ATOM 2207 O O . PHE A 1 291 ? 1.714 10.331 12.644 1.00 84.00 291 PHE A O 1
ATOM 2214 N N . GLY A 1 292 ? 3.883 10.873 12.527 1.00 77.62 292 GLY A N 1
ATOM 2215 C CA . GLY A 1 292 ? 3.811 11.956 13.509 1.00 77.62 292 GLY A CA 1
ATOM 2216 C C . GLY A 1 292 ? 5.189 12.422 13.971 1.00 77.62 292 GLY A C 1
ATOM 2217 O O . GLY A 1 292 ? 6.199 11.772 13.708 1.00 77.62 292 GLY A O 1
ATOM 2218 N N . ASP A 1 293 ? 5.239 13.541 14.683 1.00 73.56 293 ASP A N 1
ATOM 2219 C CA . ASP A 1 293 ? 6.485 14.051 15.272 1.00 73.56 293 ASP A CA 1
ATOM 2220 C C . ASP A 1 293 ? 6.753 13.456 16.664 1.00 73.56 293 ASP A C 1
ATOM 2222 O O . ASP A 1 293 ? 7.888 13.409 17.132 1.00 73.56 293 ASP A O 1
ATOM 2226 N N . ASP A 1 294 ? 5.699 12.985 17.328 1.00 66.25 294 ASP A N 1
ATOM 2227 C CA . ASP A 1 294 ? 5.685 12.452 18.690 1.00 66.25 294 ASP A CA 1
ATOM 2228 C C . ASP A 1 294 ? 5.499 10.929 18.729 1.00 66.25 294 ASP A C 1
ATOM 2230 O O . ASP A 1 294 ? 5.239 10.335 19.781 1.00 66.25 294 ASP A O 1
ATOM 2234 N N . VAL A 1 295 ? 5.623 10.275 17.577 1.00 68.50 295 VAL A N 1
ATOM 2235 C CA . VAL A 1 295 ? 5.566 8.824 17.505 1.00 68.50 295 VAL A CA 1
ATOM 2236 C C . VAL A 1 295 ? 6.820 8.209 18.108 1.00 68.50 295 VAL A C 1
ATOM 2238 O O . VAL A 1 295 ? 7.950 8.477 17.705 1.00 68.50 295 VAL A O 1
ATOM 2241 N N . THR A 1 296 ? 6.591 7.345 19.089 1.00 68.56 296 THR A N 1
ATOM 2242 C CA . THR A 1 296 ? 7.627 6.632 19.833 1.00 68.56 296 THR A CA 1
ATOM 2243 C C . THR A 1 296 ? 7.535 5.132 19.548 1.00 68.56 296 THR A C 1
ATOM 2245 O O . THR A 1 296 ? 6.485 4.659 19.098 1.00 68.56 296 THR A O 1
ATOM 2248 N N . PRO A 1 297 ? 8.563 4.335 19.898 1.00 70.38 297 PRO A N 1
ATOM 2249 C CA . PRO A 1 297 ? 8.439 2.877 19.928 1.00 70.38 297 PRO A CA 1
ATOM 2250 C C . PRO A 1 297 ? 7.234 2.393 20.751 1.00 70.38 297 PRO A C 1
ATOM 2252 O O . PRO A 1 297 ? 6.660 1.351 20.450 1.00 70.38 297 PRO A O 1
ATOM 2255 N N . GLN A 1 298 ? 6.796 3.165 21.756 1.00 71.31 298 GLN A N 1
ATOM 2256 C CA . GLN A 1 298 ? 5.576 2.873 22.507 1.00 71.31 298 GLN A CA 1
ATOM 2257 C C . GLN A 1 298 ? 4.310 3.088 21.666 1.00 71.31 298 GLN A C 1
ATOM 2259 O O . GLN A 1 298 ? 3.377 2.304 21.785 1.00 71.31 298 GLN A O 1
ATOM 2264 N N . THR A 1 299 ? 4.262 4.098 20.793 1.00 70.25 299 THR A N 1
ATOM 2265 C CA . THR A 1 299 ? 3.143 4.289 19.853 1.00 70.25 299 THR A CA 1
ATOM 2266 C C . THR A 1 299 ? 3.048 3.121 18.876 1.00 70.25 299 THR A C 1
ATOM 2268 O O . THR A 1 299 ? 1.965 2.583 18.660 1.00 70.25 299 THR A O 1
ATOM 2271 N N . GLU A 1 300 ? 4.185 2.664 18.350 1.00 70.06 300 GLU A N 1
ATOM 2272 C CA . GLU A 1 300 ? 4.246 1.463 17.516 1.00 70.06 300 GLU A CA 1
ATOM 2273 C C . GLU A 1 300 ? 3.820 0.214 18.294 1.00 70.06 300 GLU A C 1
ATOM 2275 O O . GLU A 1 300 ? 2.996 -0.559 17.811 1.00 70.06 300 GLU A O 1
ATOM 2280 N N . ALA A 1 301 ? 4.296 0.041 19.531 1.00 71.75 301 ALA A N 1
ATOM 2281 C CA . ALA A 1 301 ? 3.865 -1.045 20.405 1.00 71.75 301 ALA A CA 1
ATOM 2282 C C . ALA A 1 301 ? 2.363 -0.973 20.719 1.00 71.75 301 ALA A C 1
ATOM 2284 O O . ALA A 1 301 ? 1.713 -2.010 20.792 1.00 71.75 301 ALA A O 1
ATOM 2285 N N . ASN A 1 302 ? 1.780 0.219 20.850 1.00 72.50 302 ASN A N 1
ATOM 2286 C CA . ASN A 1 302 ? 0.344 0.412 21.060 1.00 72.50 302 ASN A CA 1
ATOM 2287 C C . ASN A 1 302 ? -0.459 0.025 19.807 1.00 72.50 302 ASN A C 1
ATOM 2289 O O . ASN A 1 302 ? -1.451 -0.692 19.913 1.00 72.50 302 ASN A O 1
ATOM 2293 N N . LEU A 1 303 ? 0.008 0.408 18.614 1.00 74.00 303 LEU A N 1
ATOM 2294 C CA . LEU A 1 303 ? -0.606 0.004 17.345 1.00 74.00 303 LEU A CA 1
ATOM 2295 C C . LEU A 1 303 ? -0.459 -1.504 17.078 1.00 74.00 303 LEU A C 1
ATOM 2297 O O . LEU A 1 303 ? -1.394 -2.127 16.584 1.00 74.00 303 LEU A O 1
ATOM 2301 N N . LYS A 1 304 ? 0.677 -2.112 17.449 1.00 69.12 304 LYS A N 1
ATOM 2302 C CA . LYS A 1 304 ? 0.905 -3.569 17.369 1.00 69.12 304 LYS A CA 1
ATOM 2303 C C . LYS A 1 304 ? 0.126 -4.350 18.433 1.00 69.12 304 LYS A C 1
ATOM 2305 O O . LYS A 1 304 ? -0.283 -5.481 18.192 1.00 69.12 304 LYS A O 1
ATOM 2310 N N . SER A 1 305 ? -0.058 -3.771 19.620 1.00 62.16 305 SER A N 1
ATOM 2311 C CA . SER A 1 305 ? -0.778 -4.397 20.740 1.00 62.16 305 SER A CA 1
ATOM 2312 C C . SER A 1 305 ? -2.291 -4.223 20.662 1.00 62.16 305 SER A C 1
ATOM 2314 O O . SER A 1 305 ? -3.010 -4.964 21.340 1.00 62.16 305 SER A O 1
ATOM 2316 N N . ALA A 1 306 ? -2.797 -3.349 19.781 1.00 62.31 306 ALA A N 1
ATOM 2317 C CA . ALA A 1 306 ? -4.135 -3.495 19.226 1.00 62.31 306 ALA A CA 1
ATOM 2318 C C . ALA A 1 306 ? -4.179 -4.867 18.532 1.00 62.31 306 ALA A C 1
ATOM 2320 O O . ALA A 1 306 ? -3.703 -5.019 17.414 1.00 62.31 306 ALA A O 1
ATOM 2321 N N . LYS A 1 307 ? -4.669 -5.881 19.260 1.00 51.12 307 LYS A N 1
ATOM 2322 C CA . LYS A 1 307 ? -4.409 -7.334 19.123 1.00 51.12 307 LYS A CA 1
ATOM 2323 C C . LYS A 1 307 ? -4.619 -7.992 17.745 1.00 51.12 307 LYS A C 1
ATOM 2325 O O . LYS A 1 307 ? -4.544 -9.211 17.640 1.00 51.12 307 LYS A O 1
ATOM 2330 N N . ASN A 1 308 ? -4.921 -7.247 16.693 1.00 70.06 308 ASN A N 1
ATOM 2331 C CA . ASN A 1 308 ? -5.530 -7.766 15.477 1.00 70.06 308 ASN A CA 1
ATOM 2332 C C . ASN A 1 308 ? -4.971 -7.147 14.192 1.00 70.06 308 ASN A C 1
ATOM 2334 O O . ASN A 1 308 ? -5.582 -7.266 13.136 1.00 70.06 308 ASN A O 1
ATOM 2338 N N . VAL A 1 309 ? -3.792 -6.539 14.281 1.00 81.88 309 VAL A N 1
ATOM 2339 C CA . VAL A 1 309 ? -3.031 -5.999 13.152 1.00 81.88 309 VAL A CA 1
ATOM 2340 C C . VAL A 1 309 ? -1.872 -6.956 12.863 1.00 81.88 309 VAL A C 1
ATOM 2342 O O . VAL A 1 309 ? -1.292 -7.508 13.796 1.00 81.88 309 VAL A O 1
ATOM 2345 N N . ASP A 1 310 ? -1.565 -7.217 11.592 1.00 86.25 310 ASP A N 1
ATOM 2346 C CA . ASP A 1 310 ? -0.461 -8.112 11.211 1.00 86.25 310 ASP A CA 1
ATOM 2347 C C . ASP A 1 310 ? 0.883 -7.383 11.228 1.00 86.25 310 ASP A C 1
ATOM 2349 O O . ASP A 1 310 ? 1.893 -7.947 11.642 1.00 86.25 310 ASP A O 1
ATOM 2353 N N . ALA A 1 311 ? 0.878 -6.102 10.859 1.00 87.00 311 ALA A N 1
ATOM 2354 C CA . ALA A 1 311 ? 2.026 -5.221 11.010 1.00 87.00 311 ALA A CA 1
ATOM 2355 C C . ALA A 1 311 ? 1.591 -3.781 11.282 1.00 87.00 311 ALA A C 1
ATOM 2357 O O . ALA A 1 311 ? 0.673 -3.268 10.645 1.00 87.00 311 ALA A O 1
ATOM 2358 N N . ALA A 1 312 ? 2.288 -3.108 12.191 1.00 86.25 312 ALA A N 1
ATOM 2359 C CA . ALA A 1 312 ? 2.206 -1.662 12.325 1.00 86.25 312 ALA A CA 1
ATOM 2360 C C . ALA A 1 312 ? 3.606 -1.076 12.187 1.00 86.25 312 ALA A C 1
ATOM 2362 O O . ALA A 1 312 ? 4.553 -1.592 12.780 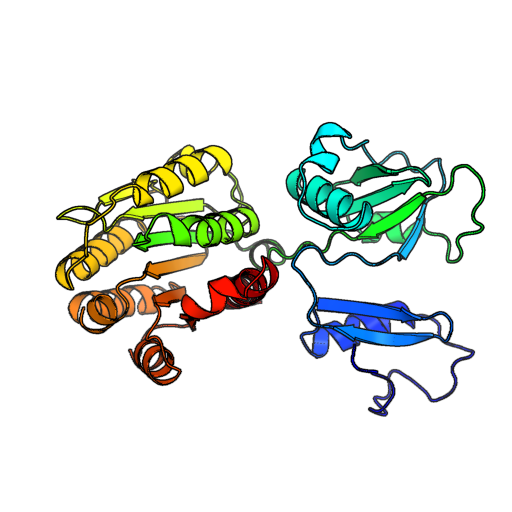1.00 86.25 312 ALA A O 1
ATOM 2363 N N . ILE A 1 313 ? 3.721 -0.034 11.375 1.00 84.19 313 ILE A N 1
ATOM 2364 C CA . ILE A 1 313 ? 4.963 0.678 11.097 1.00 84.19 313 ILE A CA 1
ATOM 2365 C C . ILE A 1 313 ? 4.709 2.142 11.393 1.00 84.19 313 ILE A C 1
ATOM 2367 O O . ILE A 1 313 ? 3.660 2.690 11.053 1.00 84.19 313 ILE A O 1
ATOM 2371 N N . VAL A 1 314 ? 5.657 2.767 12.069 1.00 82.62 314 VAL A N 1
ATOM 2372 C CA . VAL A 1 314 ? 5.514 4.131 12.538 1.00 82.62 314 VAL A CA 1
ATOM 2373 C C . VAL A 1 314 ? 6.686 4.954 12.031 1.00 82.62 314 VAL A C 1
ATOM 2375 O O . VAL A 1 314 ? 7.840 4.575 12.196 1.00 82.62 314 VAL A O 1
ATOM 2378 N N . ILE A 1 315 ? 6.368 6.067 11.380 1.00 79.94 315 ILE A N 1
ATOM 2379 C CA . ILE A 1 315 ? 7.315 6.907 10.658 1.00 79.94 315 ILE A CA 1
ATOM 2380 C C . ILE A 1 315 ? 7.379 8.260 11.365 1.00 79.94 315 ILE A C 1
ATOM 2382 O O . ILE A 1 315 ? 6.403 9.017 11.361 1.00 79.94 315 ILE A O 1
ATOM 2386 N N . ASN A 1 316 ? 8.533 8.567 11.960 1.00 78.31 316 ASN A N 1
ATOM 2387 C CA . ASN A 1 316 ? 8.750 9.847 12.621 1.00 78.31 316 ASN A CA 1
ATOM 2388 C C . ASN A 1 316 ? 8.934 10.948 11.568 1.00 78.31 316 ASN A C 1
ATOM 2390 O O . ASN A 1 316 ? 9.788 10.861 10.683 1.00 78.31 316 ASN A O 1
ATOM 2394 N N . THR A 1 317 ? 8.104 11.987 11.634 1.00 74.44 317 THR A N 1
ATOM 2395 C CA . THR A 1 317 ? 8.119 13.075 10.660 1.00 74.44 317 THR A CA 1
ATOM 2396 C C . THR A 1 317 ? 9.165 14.150 10.953 1.00 74.44 317 THR A C 1
ATOM 2398 O O . THR A 1 317 ? 9.520 14.883 10.035 1.00 74.44 317 THR A O 1
ATOM 2401 N N . GLN A 1 318 ? 9.774 14.189 12.140 1.00 69.44 318 GLN A N 1
ATOM 2402 C CA . GLN A 1 318 ? 10.949 15.032 12.407 1.00 69.44 318 GLN A CA 1
ATOM 2403 C C . GLN A 1 318 ? 12.201 14.495 11.718 1.00 69.44 318 GLN A C 1
ATOM 2405 O O . GLN A 1 318 ? 13.040 15.273 11.251 1.00 69.44 318 GLN A O 1
ATOM 2410 N N . ASP A 1 319 ? 12.288 13.172 11.565 1.00 63.22 319 ASP A N 1
ATOM 2411 C CA . ASP A 1 319 ? 13.369 12.547 10.811 1.00 63.22 319 ASP A CA 1
ATOM 2412 C C . ASP A 1 319 ? 13.352 12.991 9.344 1.00 63.22 319 ASP A C 1
ATOM 2414 O O . ASP A 1 319 ? 14.403 12.986 8.720 1.00 63.22 319 ASP A O 1
ATOM 2418 N N . ARG A 1 320 ? 12.230 13.512 8.812 1.00 56.47 320 ARG A N 1
ATOM 2419 C CA . ARG A 1 320 ? 12.098 14.067 7.442 1.00 56.47 320 ARG A CA 1
ATOM 2420 C C . ARG A 1 320 ? 13.110 15.120 7.074 1.00 56.47 320 ARG A C 1
ATOM 2422 O O . ARG A 1 320 ? 13.517 15.168 5.922 1.00 56.47 320 ARG A O 1
ATOM 2429 N N . VAL A 1 321 ? 13.490 15.974 8.022 1.00 48.69 321 VAL A N 1
ATOM 2430 C CA . VAL A 1 321 ? 14.455 17.049 7.749 1.00 48.69 321 VAL A CA 1
ATOM 2431 C C . VAL A 1 321 ? 15.857 16.464 7.501 1.00 48.69 321 VAL A C 1
ATOM 2433 O O . VAL A 1 321 ? 16.713 17.131 6.932 1.00 48.69 321 VAL A O 1
ATOM 2436 N N . LYS A 1 322 ? 16.076 15.196 7.879 1.00 45.47 322 LYS A N 1
ATOM 2437 C CA . LYS A 1 322 ? 17.292 14.407 7.631 1.00 45.47 322 LYS A CA 1
ATOM 2438 C C . LYS A 1 322 ? 17.064 13.195 6.715 1.00 45.47 322 LYS A C 1
ATOM 2440 O O . LYS A 1 322 ? 18.025 12.532 6.341 1.00 45.47 322 LYS A O 1
ATOM 2445 N N . ALA A 1 323 ? 15.813 12.872 6.400 1.00 41.81 323 ALA A N 1
ATOM 2446 C CA . ALA A 1 323 ? 15.411 11.666 5.701 1.00 41.81 323 ALA A CA 1
ATOM 2447 C C . ALA A 1 323 ? 15.196 11.972 4.223 1.00 41.81 323 ALA A C 1
ATOM 2449 O O . ALA A 1 323 ? 14.113 12.363 3.782 1.00 41.81 323 ALA A O 1
ATOM 2450 N N . ASP A 1 324 ? 16.256 11.726 3.464 1.00 47.06 324 ASP A N 1
ATOM 2451 C CA . ASP A 1 324 ? 16.194 11.557 2.023 1.00 47.06 324 ASP A CA 1
ATOM 2452 C C . ASP A 1 324 ? 15.240 10.411 1.635 1.00 47.06 324 ASP A C 1
ATOM 2454 O O . ASP A 1 324 ? 14.760 9.632 2.469 1.00 47.06 324 ASP A O 1
ATOM 2458 N N . ALA A 1 325 ? 14.976 10.284 0.332 1.00 47.91 325 ALA A N 1
ATOM 2459 C CA . ALA A 1 325 ? 14.120 9.256 -0.270 1.00 47.91 325 ALA A CA 1
ATOM 2460 C C . ALA A 1 325 ? 14.375 7.820 0.255 1.00 47.91 325 ALA A C 1
ATOM 2462 O O . ALA A 1 325 ? 13.474 6.983 0.221 1.00 47.91 325 ALA A O 1
ATOM 2463 N N . GLU A 1 326 ? 15.569 7.539 0.783 1.00 48.75 326 GLU A N 1
ATOM 2464 C CA . GLU A 1 326 ? 15.970 6.260 1.374 1.00 48.75 326 GLU A CA 1
ATOM 2465 C C . GLU A 1 326 ? 15.199 5.855 2.645 1.00 48.75 326 GLU A C 1
ATOM 2467 O O . GLU A 1 326 ? 14.937 4.665 2.842 1.00 48.75 326 GLU A O 1
ATOM 2472 N N . TYR A 1 327 ? 14.809 6.800 3.510 1.00 56.69 327 TYR A N 1
ATOM 2473 C CA . TYR A 1 327 ? 14.128 6.484 4.778 1.00 56.69 327 TYR A CA 1
ATOM 2474 C C . TYR A 1 327 ? 12.706 5.965 4.550 1.00 56.69 327 TYR A C 1
ATOM 2476 O O . TYR A 1 327 ? 12.317 4.908 5.061 1.00 56.69 327 TYR A O 1
ATOM 2484 N N . TYR A 1 328 ? 11.945 6.661 3.700 1.00 63.59 328 TYR A N 1
ATOM 2485 C CA . TYR A 1 328 ? 10.635 6.183 3.266 1.00 63.59 328 TYR A CA 1
ATOM 2486 C C . TYR A 1 328 ? 10.739 4.839 2.571 1.00 63.59 328 TYR A C 1
ATOM 2488 O O . TYR A 1 328 ? 9.842 4.010 2.695 1.00 63.59 328 TYR A O 1
ATOM 2496 N N . GLN A 1 329 ? 11.845 4.598 1.875 1.00 59.97 329 GLN A N 1
ATOM 2497 C CA . GLN A 1 329 ? 11.980 3.398 1.088 1.00 59.97 329 GLN A CA 1
ATOM 2498 C C . GLN A 1 329 ? 12.155 2.124 1.913 1.00 59.97 329 GLN A C 1
ATOM 2500 O O . GLN A 1 329 ? 11.573 1.100 1.551 1.00 59.97 329 GLN A O 1
ATOM 2505 N N . ARG A 1 330 ? 12.911 2.170 3.019 1.00 64.38 330 ARG A N 1
ATOM 2506 C CA . ARG A 1 330 ? 12.987 1.026 3.948 1.00 64.38 330 ARG A CA 1
ATOM 2507 C C . ARG A 1 330 ? 11.599 0.685 4.477 1.00 64.38 330 ARG A C 1
ATOM 2509 O O . ARG A 1 330 ? 11.163 -0.453 4.356 1.00 64.38 330 ARG A O 1
ATOM 2516 N N . SER A 1 331 ? 10.867 1.711 4.907 1.00 71.94 331 SER A N 1
ATOM 2517 C CA . SER A 1 331 ? 9.491 1.566 5.387 1.00 71.94 331 SER A CA 1
ATOM 2518 C C . SER A 1 331 ? 8.563 0.978 4.315 1.00 71.94 331 SER A C 1
ATOM 2520 O O . SER A 1 331 ? 7.776 0.084 4.605 1.00 71.94 331 SER A O 1
ATOM 2522 N N . VAL A 1 332 ? 8.678 1.421 3.055 1.00 71.31 332 VAL A N 1
ATOM 2523 C CA . VAL A 1 332 ? 7.918 0.856 1.924 1.00 71.31 332 VAL A CA 1
ATOM 2524 C C . VAL A 1 332 ? 8.239 -0.627 1.725 1.00 71.31 332 VAL A C 1
ATOM 2526 O O . VAL A 1 332 ? 7.320 -1.422 1.548 1.00 71.31 332 VAL A O 1
ATOM 2529 N N . ASN A 1 333 ? 9.512 -1.025 1.776 1.00 67.25 333 ASN A N 1
ATOM 2530 C CA . ASN A 1 333 ? 9.896 -2.429 1.610 1.00 67.25 333 ASN A CA 1
ATOM 2531 C C . ASN A 1 333 ? 9.355 -3.307 2.746 1.00 67.25 333 ASN A C 1
ATOM 2533 O O . ASN A 1 333 ? 8.799 -4.372 2.473 1.00 67.25 333 ASN A O 1
ATOM 2537 N N . ASP A 1 334 ? 9.449 -2.837 3.990 1.00 72.38 334 ASP A N 1
ATOM 2538 C CA . ASP A 1 334 ? 8.915 -3.544 5.156 1.00 72.38 334 ASP A CA 1
ATOM 2539 C C . ASP A 1 334 ? 7.395 -3.716 5.045 1.00 72.38 334 ASP A C 1
ATOM 2541 O O . ASP A 1 334 ? 6.862 -4.801 5.282 1.00 72.38 334 ASP A O 1
ATOM 2545 N N . ILE A 1 335 ? 6.681 -2.679 4.599 1.00 79.19 335 ILE A N 1
ATOM 2546 C CA . ILE A 1 335 ? 5.237 -2.756 4.339 1.00 79.19 335 ILE A CA 1
ATOM 2547 C C . ILE A 1 335 ? 4.933 -3.790 3.267 1.00 79.19 335 ILE A C 1
ATOM 2549 O O . ILE A 1 335 ? 4.065 -4.635 3.470 1.00 79.19 335 ILE A O 1
ATOM 2553 N N . LEU A 1 336 ? 5.647 -3.756 2.143 1.00 75.06 336 LEU A N 1
ATOM 2554 C CA . LEU A 1 336 ? 5.417 -4.695 1.049 1.00 75.06 336 LEU A CA 1
ATOM 2555 C C . LEU A 1 336 ? 5.644 -6.145 1.490 1.00 75.06 336 LEU A C 1
ATOM 2557 O O . LEU A 1 336 ? 4.870 -7.016 1.100 1.00 75.06 336 LEU A O 1
ATOM 2561 N N . MET A 1 337 ? 6.643 -6.405 2.335 1.00 74.75 337 MET A N 1
ATOM 2562 C CA . MET A 1 337 ? 6.890 -7.739 2.892 1.00 74.75 337 MET A CA 1
ATOM 2563 C C . MET A 1 337 ? 5.763 -8.220 3.810 1.00 74.75 337 MET A C 1
ATOM 2565 O O . MET A 1 337 ? 5.422 -9.401 3.791 1.00 74.75 337 MET A O 1
ATOM 2569 N N . ASN A 1 338 ? 5.136 -7.312 4.560 1.00 80.81 338 ASN A N 1
ATOM 2570 C CA . ASN A 1 338 ? 3.997 -7.641 5.418 1.00 80.81 338 ASN A CA 1
ATOM 2571 C C . ASN A 1 338 ? 2.676 -7.768 4.642 1.00 80.81 338 ASN A C 1
ATOM 2573 O O . ASN A 1 338 ? 1.850 -8.617 4.962 1.00 80.81 338 ASN A O 1
ATOM 2577 N N . MET A 1 339 ? 2.472 -6.962 3.596 1.00 80.25 339 MET A N 1
ATOM 2578 C CA . MET A 1 339 ? 1.295 -7.052 2.720 1.00 80.25 339 MET A CA 1
ATOM 2579 C C . MET A 1 339 ? 1.330 -8.300 1.832 1.00 80.25 339 MET A C 1
ATOM 2581 O O . MET A 1 339 ? 0.282 -8.816 1.427 1.00 80.25 339 MET A O 1
ATOM 2585 N N . CYS A 1 340 ? 2.537 -8.754 1.491 1.00 73.44 340 CYS A N 1
ATOM 2586 C CA . CYS A 1 340 ? 2.786 -9.787 0.496 1.00 73.44 340 CYS A CA 1
ATOM 2587 C C . CYS A 1 340 ? 3.763 -10.850 1.023 1.00 73.44 340 CYS A C 1
ATOM 2589 O O . CYS A 1 340 ? 4.832 -11.025 0.437 1.00 73.44 340 CYS A O 1
ATOM 2591 N N . PRO A 1 341 ? 3.398 -11.561 2.111 1.00 63.97 341 PRO A N 1
ATOM 2592 C CA . PRO A 1 341 ? 4.229 -12.626 2.657 1.00 63.97 341 PRO A CA 1
ATOM 2593 C C . PRO A 1 341 ? 4.395 -13.753 1.626 1.00 63.97 341 PRO A C 1
ATOM 2595 O O . PRO A 1 341 ? 3.459 -14.049 0.873 1.00 63.97 341 PRO A O 1
ATOM 2598 N N . ALA A 1 342 ? 5.610 -14.310 1.581 1.00 52.50 342 ALA A N 1
ATOM 2599 C CA . ALA A 1 342 ? 6.058 -15.319 0.617 1.00 52.50 342 ALA A CA 1
ATOM 2600 C C . ALA A 1 342 ? 5.299 -16.650 0.711 1.00 52.50 342 ALA A C 1
ATOM 2602 O O . ALA A 1 342 ? 4.905 -17.036 1.836 1.00 52.50 342 ALA A O 1
#

Organism: NCBI:txid174260

InterPro domains:
  IPR002035 von Willebrand factor, type A [PF00092] (163-305)
  IPR002035 von Willebrand factor, type A [PS50234] (135-339)
  IPR036465 von Willebrand factor A-like domain superfamily [G3DSA:3.40.50.410] (148-329)
  IPR036465 von Willebrand factor A-like domain superfamily [SSF53300] (148-323)

pLDDT: mean 70.13, std 17.48, range [37.59, 97.44]

Foldseek 3Di:
DDWPPPPVDVQDDPDQPDDDCLPVSLVVVCVVVVFPEWDQDPSSTIDTHNDFQFHKDQQAWAALPPPFWAWQDPVQLVPADDPDLVNSLSRSQLVVVFQKWKDADPSTIIGGNDDPVVRSVRGDPDDPPDHRIIGIMGRPLPLLQVPDQAAEEEEEEDADALVCLVLVLVLLSSNPAAPRHYFYWYWALQDPAIDTQAASPDVCRHDSVSVSVSSSVSNPNPPRDGALVSLLRRLVVVVVRCDVVRPNDPRHAYEYEYEHQNLVRPLPNVNNLVSLQVCVVVRYAYEYEYEEQPDDVVSLVSVPVSPRHQHYHYDHCVCVVVDDPRRSRVVSSVRSCSNNPD

Sequence (342 aa):
MESLEMDKCWLIDNDSKTRTWAFEKCAWLSWKRGFNTFGVDNNNSCSSDIAPPVAYGSIGCLKSSAPVMTSIPKELVNRMPGETTAEKCAWAARKQRNNLFAMKSGAECAASKVNAAQILAKLESTCSGSKGERELFFVGEYAPCVRVSQKRDIAVVVDLYQQNIQFIVALVDSLAVTKNENHVGVVATQTANAMIKVKFNDKTSQVETALLGEIRGAAKNAGFQPSNSDYDDAITRVQELFTQKNGDRSSAKNVLLVVTDATKEFALATAAAGKINDLKKKGVITVIVGFGDDVTPQTEANLKSAKNVDAAIVINTQDRVKADAEYYQRSVNDILMNMCPA

Radius of gyration: 22.21 Å; chains: 1; bounding box: 61×46×54 Å